Protein AF-A0A5R2NCC1-F1 (afdb_monomer_lite)

Secondary structure (DSSP, 8-state):
-BTTTS-HHHHHHHHHHHHTTSPP----B--TT--S---EEETTEEESS---------SS---------EEEEEEEEEEEEEEGGGTEEEEETTEEHHHHHHHHHT--GGG--HHHHHHS-EEEEETTEEEE--EEEE-TTS-EEESS---TT-EEEEEEE--HHHHHHHHHHHHHHHHT--S-------GGGGT--

Sequence (197 aa):
IDGLSYAEEAVSSAIHWGLDDIPLLGGSAGDDLKFETTRLISNGRVASDSAIIVLVATEIPFHVFKTDNFVPTDEKLVVTASDPDHRIVREFNATNAAEEYAASVGILPQTLTPLSFASHPVVVKVGGEYYCRSIQRMHADGSLSFFCAIDDGVVLSIAQPKDMVESTRAALREVEERLGGIDMILGFDCVLRRLDA

Foldseek 3Di:
DALQVLCVVVVVVVVCVVPPPPDDDDHHFDDLLPSPFGWDDDPNDIDGPDDDDDDDDDPQDDDDDDFDQKDFDPQKWAQADADQVQQKGQDTPNHGQLCSVCVSVVHDSVPDDLLNQLQWWKWFADPNDTDTFGWSDADPSRMTHTSHGDDGGGMITTIGGHPRVVRVVVVVVVRCVVNVHDPDDDDDDDPSVVSND

Radius of gyration: 18.27 Å; chains: 1; bounding box: 43×39×49 Å

Structure (mmCIF, N/CA/C/O backbone):
data_AF-A0A5R2NCC1-F1
#
_entry.id   AF-A0A5R2NCC1-F1
#
loop_
_atom_site.group_PDB
_atom_site.id
_atom_site.type_symbol
_atom_site.label_atom_id
_atom_site.label_alt_id
_atom_site.label_comp_id
_atom_site.label_asym_id
_atom_site.label_entity_id
_atom_site.label_seq_id
_atom_site.pdbx_PDB_ins_code
_atom_site.Cartn_x
_atom_site.Cartn_y
_atom_site.Cartn_z
_atom_site.occupancy
_atom_site.B_iso_or_equiv
_atom_site.auth_seq_id
_atom_site.auth_comp_id
_atom_site.auth_asym_id
_atom_site.auth_atom_id
_atom_site.pdbx_PDB_model_num
ATOM 1 N N . ILE A 1 1 ? -5.194 -14.635 5.925 1.00 73.38 1 ILE A N 1
ATOM 2 C CA . ILE A 1 1 ? -5.066 -13.393 5.139 1.00 73.38 1 ILE A CA 1
ATOM 3 C C . ILE A 1 1 ? -3.768 -12.729 5.504 1.00 73.38 1 ILE A C 1
ATOM 5 O O . ILE A 1 1 ? -3.584 -12.259 6.625 1.00 73.38 1 ILE A O 1
ATOM 9 N N . ASP A 1 2 ? -2.866 -12.775 4.546 1.00 74.25 2 ASP A N 1
ATOM 10 C CA . ASP A 1 2 ? -1.563 -12.146 4.588 1.00 74.25 2 ASP A CA 1
ATOM 11 C C . ASP A 1 2 ? -1.157 -11.704 3.182 1.00 74.25 2 ASP A C 1
ATOM 13 O O . ASP A 1 2 ? -1.810 -12.083 2.203 1.00 74.25 2 ASP A O 1
ATOM 17 N N . GLY A 1 3 ? -0.036 -10.980 3.113 1.00 64.31 3 GLY A N 1
ATOM 18 C CA . GLY A 1 3 ? 0.570 -10.486 1.872 1.00 64.31 3 GLY A CA 1
ATOM 19 C C . GLY A 1 3 ? 0.957 -11.559 0.850 1.00 64.31 3 GLY A C 1
ATOM 20 O O . GLY A 1 3 ? 1.427 -11.202 -0.226 1.00 64.31 3 GLY A O 1
ATOM 21 N N . LEU A 1 4 ? 0.798 -12.848 1.174 1.00 68.19 4 LEU A N 1
ATOM 22 C CA . LEU A 1 4 ? 1.096 -13.992 0.307 1.00 68.19 4 LEU A CA 1
ATOM 23 C C . LEU A 1 4 ? -0.167 -14.634 -0.271 1.00 68.19 4 LEU A C 1
ATOM 25 O O . LEU A 1 4 ? -0.103 -15.310 -1.293 1.00 68.19 4 LEU A O 1
ATOM 29 N N . SER A 1 5 ? -1.308 -14.451 0.393 1.00 73.62 5 SER A N 1
ATOM 30 C CA . SER A 1 5 ? -2.576 -15.075 0.011 1.00 73.62 5 SER A CA 1
ATOM 31 C C . SER A 1 5 ? -3.252 -14.437 -1.203 1.00 73.62 5 SER A C 1
ATOM 33 O O . SER A 1 5 ? -4.154 -15.044 -1.773 1.00 73.62 5 SER A O 1
ATOM 35 N N . TYR A 1 6 ? -2.865 -13.211 -1.566 1.00 78.50 6 TYR A N 1
ATOM 36 C CA . TYR A 1 6 ? -3.524 -12.381 -2.582 1.00 78.50 6 TYR A CA 1
ATOM 37 C C . TYR A 1 6 ? -5.030 -12.128 -2.337 1.00 78.50 6 TYR A C 1
ATOM 39 O O . TYR A 1 6 ? -5.748 -11.654 -3.214 1.00 78.50 6 TYR A O 1
ATOM 47 N N . ALA A 1 7 ? -5.524 -12.448 -1.136 1.00 82.62 7 ALA A N 1
ATOM 48 C CA . ALA A 1 7 ? -6.947 -12.478 -0.812 1.00 82.62 7 ALA A CA 1
ATOM 49 C C . ALA A 1 7 ? -7.432 -11.221 -0.074 1.00 82.62 7 ALA A C 1
ATOM 51 O O . ALA A 1 7 ? -8.618 -11.124 0.248 1.00 82.62 7 ALA A O 1
ATOM 52 N N . GLU A 1 8 ? -6.542 -10.271 0.227 1.00 83.56 8 GLU A N 1
ATOM 53 C CA . GLU A 1 8 ? -6.869 -9.078 1.009 1.00 83.56 8 GLU A CA 1
ATOM 54 C C . GLU A 1 8 ? -8.021 -8.278 0.426 1.00 83.56 8 GLU A C 1
ATOM 56 O O . GLU A 1 8 ? -8.985 -7.990 1.133 1.00 83.56 8 GLU A O 1
ATOM 61 N N . GLU A 1 9 ? -7.933 -7.916 -0.852 1.00 83.88 9 GLU A N 1
ATOM 62 C CA . GLU A 1 9 ? -8.935 -7.082 -1.500 1.00 83.88 9 GLU A CA 1
ATOM 63 C C . GLU A 1 9 ? -10.261 -7.831 -1.616 1.00 83.88 9 GLU A C 1
ATOM 65 O O . GLU A 1 9 ? -11.308 -7.245 -1.348 1.00 83.88 9 GLU A O 1
ATOM 70 N N . ALA A 1 10 ? -10.230 -9.130 -1.932 1.00 85.62 10 ALA A N 1
ATOM 71 C CA . ALA A 1 10 ? -11.434 -9.950 -2.035 1.00 85.62 10 ALA A CA 1
ATOM 72 C C . ALA A 1 10 ? -12.165 -10.055 -0.689 1.00 85.62 10 ALA A C 1
ATOM 74 O O . ALA A 1 10 ? -13.380 -9.857 -0.624 1.00 85.62 10 ALA A O 1
ATOM 75 N N . VAL A 1 11 ? -11.437 -10.316 0.400 1.00 87.50 11 VAL A N 1
ATOM 76 C CA . VAL A 1 11 ? -12.046 -10.437 1.729 1.00 87.50 11 VAL A CA 1
ATOM 77 C C . VAL A 1 11 ? -12.458 -9.080 2.284 1.00 87.50 11 VAL A C 1
ATOM 79 O O . VAL A 1 11 ? -13.568 -8.962 2.792 1.00 87.50 11 VAL A O 1
ATOM 82 N N . SER A 1 12 ? -11.622 -8.048 2.154 1.00 87.44 12 SER A N 1
ATOM 83 C CA . SER A 1 12 ? -11.974 -6.680 2.551 1.00 87.44 12 SER A CA 1
ATOM 84 C C . SER A 1 12 ? -13.235 -6.202 1.827 1.00 87.44 12 SER A C 1
ATOM 86 O O . SER A 1 12 ? -14.161 -5.705 2.466 1.00 87.44 12 SER A O 1
ATOM 88 N N . SER A 1 13 ? -13.337 -6.462 0.518 1.00 86.44 13 SER A N 1
ATOM 89 C CA . SER A 1 13 ? -14.544 -6.167 -0.258 1.00 86.44 13 SER A CA 1
ATOM 90 C C . SER A 1 13 ? -15.742 -6.947 0.267 1.00 86.44 13 SER A C 1
ATOM 92 O O . SER A 1 13 ? -16.771 -6.347 0.551 1.00 86.44 13 SER A O 1
ATOM 94 N N . ALA A 1 14 ? -15.624 -8.266 0.445 1.00 88.75 14 ALA A N 1
ATOM 95 C CA . ALA A 1 14 ? -16.728 -9.088 0.941 1.00 88.75 14 ALA A CA 1
ATOM 96 C C . ALA A 1 14 ? -17.232 -8.628 2.321 1.00 88.75 14 ALA A C 1
ATOM 98 O O . ALA A 1 14 ? -18.438 -8.619 2.563 1.00 88.75 14 ALA A O 1
ATOM 99 N N . ILE A 1 15 ? -16.322 -8.210 3.207 1.00 88.75 15 ILE A N 1
ATOM 100 C CA . ILE A 1 15 ? -16.663 -7.639 4.513 1.00 88.75 15 ILE A CA 1
ATOM 101 C C . ILE A 1 15 ? -17.384 -6.303 4.338 1.00 88.75 15 ILE A C 1
ATOM 103 O O . ILE A 1 15 ? -18.436 -6.113 4.939 1.00 88.75 15 ILE A O 1
ATOM 107 N N . HIS A 1 16 ? -16.856 -5.401 3.509 1.00 86.75 16 HIS A N 1
ATOM 108 C CA . HIS A 1 16 ? -17.472 -4.099 3.260 1.00 86.75 16 HIS A CA 1
ATOM 109 C C . HIS A 1 16 ? -18.892 -4.238 2.694 1.00 86.75 16 HIS A C 1
ATOM 111 O O . HIS A 1 16 ? -19.817 -3.622 3.209 1.00 86.75 16 HIS A O 1
ATOM 117 N N . TRP A 1 17 ? -19.096 -5.137 1.726 1.00 87.12 17 TRP A N 1
ATOM 118 C CA . TRP A 1 17 ? -20.422 -5.469 1.190 1.00 87.12 17 TRP A CA 1
ATOM 119 C C . TRP A 1 17 ? -21.391 -6.026 2.241 1.00 87.12 17 TRP A C 1
ATOM 121 O O . TRP A 1 17 ? -22.599 -5.893 2.083 1.00 87.12 17 TRP A O 1
ATOM 131 N N . GLY A 1 18 ? -20.885 -6.693 3.281 1.00 88.31 18 GLY A N 1
ATOM 132 C CA . GLY A 1 18 ? -21.707 -7.264 4.349 1.00 88.31 18 GLY A CA 1
ATOM 133 C C . GLY A 1 18 ? -21.966 -6.326 5.531 1.00 88.31 18 GLY A C 1
ATOM 134 O O . GLY A 1 18 ? -22.841 -6.626 6.342 1.00 88.31 18 GLY A O 1
ATOM 135 N N . LEU A 1 19 ? -21.195 -5.242 5.663 1.00 87.19 19 LEU A N 1
ATOM 136 C CA . LEU A 1 19 ? -21.226 -4.326 6.811 1.00 87.19 19 LEU A CA 1
ATOM 137 C C . LEU A 1 19 ? -21.629 -2.887 6.445 1.00 87.19 19 LEU A C 1
ATOM 139 O O . LEU A 1 19 ? -21.653 -2.034 7.333 1.00 87.19 19 LEU A O 1
ATOM 143 N N . ASP A 1 20 ? -21.961 -2.626 5.179 1.00 84.88 20 ASP A N 1
ATOM 144 C CA . ASP A 1 20 ? -22.381 -1.322 4.656 1.00 84.88 20 ASP A CA 1
ATOM 145 C C . ASP A 1 20 ? -21.434 -0.183 5.102 1.00 84.88 20 ASP A C 1
ATOM 147 O O . ASP A 1 20 ? -20.230 -0.210 4.831 1.00 84.88 20 ASP A O 1
ATOM 151 N N . ASP A 1 21 ? -21.969 0.816 5.809 1.00 84.25 21 ASP A N 1
ATOM 152 C CA . ASP A 1 21 ? -21.277 2.051 6.190 1.00 84.25 21 ASP A CA 1
ATOM 153 C C . ASP A 1 21 ? -20.371 1.908 7.428 1.00 84.25 21 ASP A C 1
ATOM 155 O O . ASP A 1 21 ? -19.829 2.902 7.921 1.00 84.25 21 ASP A O 1
ATOM 159 N N . ILE A 1 22 ? -20.201 0.700 7.978 1.00 89.88 22 ILE A N 1
ATOM 160 C CA . ILE A 1 22 ? -19.319 0.491 9.134 1.00 89.88 22 ILE A CA 1
ATOM 161 C C . ILE A 1 22 ? -17.857 0.635 8.679 1.00 89.88 22 ILE A C 1
ATOM 163 O O . ILE A 1 22 ? -17.404 -0.139 7.830 1.00 89.88 22 ILE A O 1
ATOM 167 N N . PRO A 1 23 ? -17.078 1.572 9.260 1.00 88.00 23 PRO A N 1
ATOM 168 C CA . PRO A 1 23 ? -15.681 1.750 8.889 1.00 88.00 23 PRO A CA 1
ATOM 169 C C . PRO A 1 23 ? -14.869 0.472 9.113 1.00 88.00 23 PRO A C 1
ATOM 171 O O . PRO A 1 23 ? -14.849 -0.084 10.213 1.00 88.00 23 PRO A O 1
ATOM 174 N N . LEU A 1 24 ? -14.154 0.041 8.075 1.00 89.19 24 LEU A N 1
ATOM 175 C CA . LEU A 1 24 ? -13.237 -1.088 8.140 1.00 89.19 24 LEU A CA 1
ATOM 176 C C . LEU A 1 24 ? -11.808 -0.579 8.337 1.00 89.19 24 LEU A C 1
ATOM 178 O O . LEU A 1 24 ? -11.298 0.201 7.534 1.00 89.19 24 LEU A O 1
ATOM 182 N N . LEU A 1 25 ? -11.150 -1.046 9.395 1.00 89.44 25 LEU A N 1
ATOM 183 C CA . LEU A 1 25 ? -9.751 -0.744 9.676 1.00 89.44 25 LEU A CA 1
ATOM 184 C C . LEU A 1 25 ? -8.999 -2.010 10.094 1.00 89.44 25 LEU A C 1
ATOM 186 O O . LEU A 1 25 ? -9.553 -2.886 10.759 1.00 89.44 25 LEU A O 1
ATOM 190 N N . GLY A 1 26 ? -7.738 -2.118 9.686 1.00 89.44 26 GLY A N 1
ATOM 191 C CA . GLY A 1 26 ? -6.930 -3.299 9.955 1.00 89.44 26 GLY A CA 1
ATOM 192 C C . GLY A 1 26 ? -5.717 -3.407 9.041 1.00 89.44 26 GLY A C 1
ATOM 193 O O . GLY A 1 26 ? -5.284 -2.431 8.430 1.00 89.44 26 GLY A O 1
ATOM 194 N N . GLY A 1 27 ? -5.184 -4.620 8.937 1.00 89.06 27 GLY A N 1
ATOM 195 C CA . GLY A 1 27 ? -4.096 -4.950 8.027 1.00 89.06 27 GLY A CA 1
ATOM 196 C C . GLY A 1 27 ? -3.898 -6.456 7.906 1.00 89.06 27 GLY A C 1
ATOM 197 O O . GLY A 1 27 ? -4.416 -7.234 8.711 1.00 89.06 27 GLY A O 1
ATOM 198 N N . SER A 1 28 ? -3.135 -6.855 6.893 1.00 88.31 28 SER A N 1
ATOM 199 C CA . SER A 1 28 ? -2.656 -8.227 6.743 1.00 88.31 28 SER A CA 1
ATOM 200 C C . SER A 1 28 ? -1.679 -8.599 7.851 1.00 88.31 28 SER A C 1
ATOM 202 O O . SER A 1 28 ? -0.922 -7.758 8.342 1.00 88.31 28 SER A O 1
ATOM 204 N N . ALA A 1 29 ? -1.651 -9.882 8.211 1.00 88.31 29 ALA A N 1
ATOM 205 C CA . ALA A 1 29 ? -0.559 -10.399 9.021 1.00 88.31 29 ALA A CA 1
ATOM 206 C C . ALA A 1 29 ? 0.762 -10.299 8.236 1.00 88.31 29 ALA A C 1
ATOM 208 O O . ALA A 1 29 ? 0.780 -10.454 7.013 1.00 88.31 29 ALA A O 1
ATOM 209 N N . GLY A 1 30 ? 1.860 -10.049 8.945 1.00 84.94 30 GLY A N 1
ATOM 210 C CA . GLY A 1 30 ? 3.210 -10.015 8.387 1.00 84.94 30 GLY A CA 1
ATOM 211 C C . GLY A 1 30 ? 4.169 -10.865 9.215 1.00 84.94 30 GLY A C 1
ATOM 212 O O . GLY A 1 30 ? 3.859 -11.246 10.344 1.00 84.94 30 GLY A O 1
ATOM 213 N N . ASP A 1 31 ? 5.333 -11.160 8.650 1.00 84.19 31 ASP A N 1
ATOM 214 C CA . ASP A 1 31 ? 6.349 -12.047 9.222 1.00 84.19 31 ASP A CA 1
ATOM 215 C C . ASP A 1 31 ? 7.761 -11.448 9.140 1.00 84.19 31 ASP A C 1
ATOM 217 O O . ASP A 1 31 ? 8.739 -12.138 8.856 1.00 84.19 31 ASP A O 1
ATOM 221 N N . ASP A 1 32 ? 7.860 -10.145 9.422 1.00 81.81 32 ASP A N 1
ATOM 222 C CA . ASP A 1 32 ? 9.131 -9.407 9.475 1.00 81.81 32 ASP A CA 1
ATOM 223 C C . ASP A 1 32 ? 9.903 -9.441 8.143 1.00 81.81 32 ASP A C 1
ATOM 225 O O . ASP A 1 32 ? 11.106 -9.686 8.096 1.00 81.81 32 ASP A O 1
ATOM 229 N N . LEU A 1 33 ? 9.175 -9.224 7.039 1.00 77.12 33 LEU A N 1
ATOM 230 C CA . LEU A 1 33 ? 9.695 -9.203 5.663 1.00 77.12 33 LEU A CA 1
ATOM 231 C C . LEU A 1 33 ? 10.287 -10.536 5.174 1.00 77.12 33 LEU A C 1
ATOM 233 O O . LEU A 1 33 ? 10.965 -10.558 4.145 1.00 77.12 33 LEU A O 1
ATOM 237 N N . LYS A 1 34 ? 10.037 -11.647 5.877 1.00 78.50 34 LYS A N 1
ATOM 238 C CA . LYS A 1 34 ? 10.466 -12.979 5.427 1.00 78.50 34 LYS A CA 1
ATOM 239 C C . LYS A 1 34 ? 9.586 -13.510 4.306 1.00 78.50 34 LYS A C 1
ATOM 241 O O . LYS A 1 34 ? 10.099 -14.175 3.413 1.00 78.50 34 LYS A O 1
ATOM 246 N N . PHE A 1 35 ? 8.301 -13.161 4.311 1.00 74.50 35 PHE A N 1
ATOM 247 C CA . PHE A 1 35 ? 7.327 -13.569 3.302 1.00 74.50 35 PHE A CA 1
ATOM 248 C C . PHE A 1 35 ? 7.263 -15.097 3.132 1.00 74.50 35 PHE A C 1
ATOM 250 O O . PHE A 1 35 ? 7.101 -15.616 2.031 1.00 74.50 35 PHE A O 1
ATOM 257 N N . GLU A 1 36 ? 7.379 -15.819 4.242 1.00 81.31 36 GLU A N 1
ATOM 258 C CA . GLU A 1 36 ? 7.329 -17.275 4.326 1.00 81.31 36 GLU A CA 1
ATOM 259 C C . GLU A 1 36 ? 6.031 -17.749 4.974 1.00 81.31 36 GLU A C 1
ATOM 261 O O . GLU A 1 36 ? 5.404 -18.700 4.507 1.00 81.31 36 GLU A O 1
ATOM 266 N N . THR A 1 37 ? 5.653 -17.167 6.114 1.00 82.50 37 THR A N 1
ATOM 267 C CA . THR A 1 37 ? 4.579 -17.705 6.948 1.00 8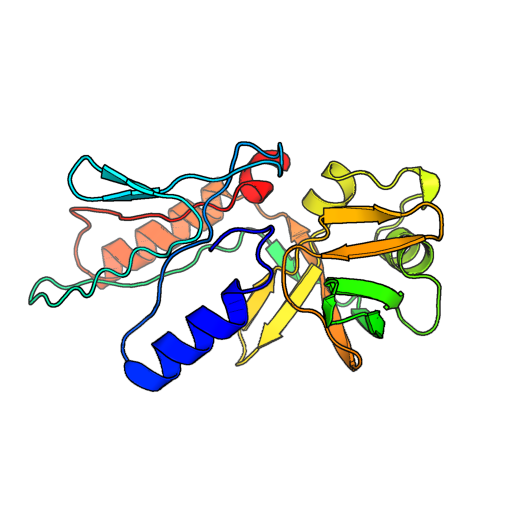2.50 37 THR A CA 1
ATOM 268 C C . THR A 1 37 ? 4.091 -16.699 7.980 1.00 82.50 37 THR A C 1
ATOM 270 O O . THR A 1 37 ? 4.831 -16.300 8.877 1.00 82.50 37 THR A O 1
ATOM 273 N N . THR A 1 38 ? 2.788 -16.425 7.966 1.00 87.38 38 THR A N 1
ATOM 274 C CA . THR A 1 38 ? 2.141 -15.582 8.974 1.00 87.38 38 THR A CA 1
ATOM 275 C C . THR A 1 38 ? 1.306 -16.385 9.976 1.00 87.38 38 THR A C 1
ATOM 277 O O . THR A 1 38 ? 0.947 -17.556 9.765 1.00 87.38 38 THR A O 1
ATOM 280 N N . ARG A 1 39 ? 1.038 -15.771 11.133 1.00 89.50 39 ARG A N 1
ATOM 281 C CA . ARG A 1 39 ? 0.241 -16.347 12.220 1.00 89.50 39 ARG A CA 1
ATOM 282 C C . ARG A 1 39 ? -0.660 -15.283 12.826 1.00 89.50 39 ARG A C 1
ATOM 284 O O . ARG A 1 39 ? -0.250 -14.143 13.016 1.00 89.50 39 ARG A O 1
ATOM 291 N N . LEU A 1 40 ? -1.867 -15.694 13.182 1.00 91.19 40 LEU A N 1
ATOM 292 C CA . LEU A 1 40 ? -2.831 -14.897 13.927 1.00 91.19 40 LEU A CA 1
ATOM 293 C C . LEU A 1 40 ? -3.106 -15.573 15.268 1.00 91.19 40 LEU A C 1
ATOM 295 O O . LEU A 1 40 ? -3.085 -16.801 15.363 1.00 91.19 40 LEU A O 1
ATOM 299 N N . ILE A 1 41 ? -3.366 -14.782 16.307 1.00 93.06 41 ILE A N 1
ATO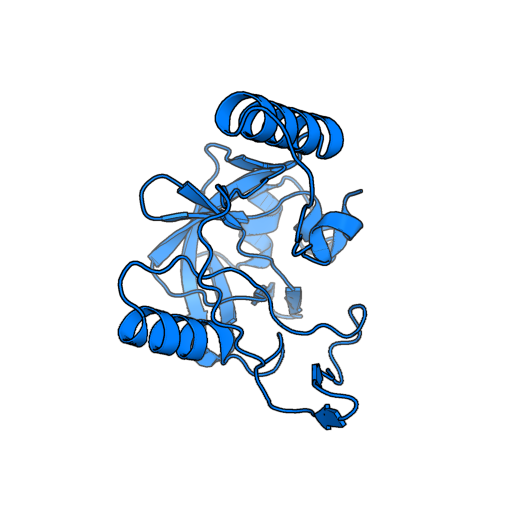M 300 C CA . ILE A 1 41 ? -3.696 -15.297 17.638 1.00 93.06 41 ILE A CA 1
ATOM 301 C C . ILE A 1 41 ? -5.034 -14.716 18.071 1.00 93.06 41 ILE A C 1
ATOM 303 O O . ILE A 1 41 ? -5.211 -13.503 18.098 1.00 93.06 41 ILE A O 1
ATOM 307 N N . SER A 1 42 ? -5.969 -15.587 18.441 1.00 93.81 42 SER A N 1
ATOM 308 C CA . SER A 1 42 ? -7.257 -15.200 19.014 1.00 93.81 42 SER A CA 1
ATOM 309 C C . SER A 1 42 ? -7.607 -16.131 20.165 1.00 93.81 42 SER A C 1
ATOM 311 O O . SER A 1 42 ? -7.520 -17.352 20.027 1.00 93.81 42 SER A O 1
ATOM 313 N N . ASN A 1 43 ? -7.981 -15.568 21.318 1.00 92.38 43 ASN A N 1
ATOM 314 C CA . ASN A 1 43 ? -8.389 -16.323 22.510 1.00 92.38 43 ASN A CA 1
ATOM 315 C C . ASN A 1 43 ? -7.391 -17.432 22.909 1.00 92.38 43 ASN A C 1
ATOM 317 O O . ASN A 1 43 ? -7.775 -18.562 23.210 1.00 92.38 43 ASN A O 1
ATOM 321 N N . GLY A 1 44 ? -6.091 -17.122 22.850 1.00 94.00 44 GLY A N 1
ATOM 322 C CA . GLY A 1 44 ? -5.009 -18.058 23.175 1.00 94.00 44 GLY A CA 1
ATOM 323 C C . GLY A 1 44 ? -4.755 -19.154 22.132 1.00 94.00 44 GLY A C 1
ATOM 324 O O . GLY A 1 44 ? -3.915 -20.020 22.361 1.00 94.00 44 GLY A O 1
ATOM 325 N N . ARG A 1 45 ? -5.449 -19.137 20.987 1.00 94.44 45 ARG A N 1
ATOM 326 C CA . ARG A 1 45 ? -5.240 -20.080 19.882 1.00 94.44 45 ARG A CA 1
ATOM 327 C C . ARG A 1 45 ? -4.475 -19.418 18.752 1.00 94.44 45 ARG A C 1
ATOM 329 O O . ARG A 1 45 ? -4.844 -18.335 18.306 1.00 94.44 45 ARG A O 1
ATOM 336 N N . VAL A 1 46 ? -3.443 -20.107 18.279 1.00 94.50 46 VAL A N 1
ATOM 337 C CA . VAL A 1 46 ? -2.682 -19.723 17.090 1.00 94.50 46 VAL A CA 1
ATOM 338 C C . VAL A 1 46 ? -3.356 -20.334 15.864 1.00 94.50 46 VAL A C 1
ATOM 340 O O . VAL A 1 46 ? -3.654 -21.528 15.855 1.00 94.50 46 VAL A O 1
ATOM 343 N N . ALA A 1 47 ? -3.576 -19.526 14.836 1.00 91.31 47 ALA A N 1
ATOM 344 C CA . ALA A 1 47 ? -4.115 -19.942 13.552 1.00 91.31 47 ALA A CA 1
ATOM 345 C C . ALA A 1 47 ? -3.248 -19.412 12.401 1.00 91.31 47 ALA A C 1
ATOM 347 O O . ALA A 1 47 ? -2.499 -18.443 12.544 1.00 91.31 47 ALA A O 1
ATOM 348 N N . SER A 1 48 ? -3.373 -20.060 11.253 1.00 89.56 48 SER A N 1
ATOM 349 C CA . SER A 1 48 ? -2.839 -19.636 9.959 1.00 89.56 48 SER A CA 1
ATOM 350 C C . SER A 1 48 ? -3.953 -19.724 8.926 1.00 89.56 48 SER A C 1
ATOM 352 O O . SER A 1 48 ? -4.967 -20.364 9.203 1.00 89.56 48 SER A O 1
ATOM 354 N N . ASP A 1 49 ? -3.761 -19.103 7.761 1.00 86.69 49 ASP A N 1
ATOM 355 C CA . ASP A 1 49 ? -4.771 -19.084 6.692 1.00 86.69 49 ASP A CA 1
ATOM 356 C C . ASP A 1 49 ? -6.164 -18.658 7.195 1.00 86.69 49 ASP A C 1
ATOM 358 O O . ASP A 1 49 ? -7.196 -19.281 6.967 1.00 86.69 49 ASP A O 1
ATOM 362 N N . SER A 1 50 ? -6.176 -17.604 8.005 1.00 88.75 50 SER A N 1
ATOM 363 C CA . SER A 1 50 ? -7.385 -17.109 8.651 1.00 88.75 50 SER A CA 1
ATOM 364 C C . SER A 1 50 ? -7.412 -15.588 8.657 1.00 88.75 50 SER A C 1
ATOM 366 O O . SER A 1 50 ? -6.418 -14.927 8.345 1.00 88.75 50 SER A O 1
ATOM 368 N N . ALA A 1 51 ? -8.571 -15.028 8.978 1.00 89.56 51 ALA A N 1
ATOM 369 C CA . ALA A 1 51 ? -8.740 -13.624 9.313 1.00 89.56 51 ALA A CA 1
ATOM 370 C C . ALA A 1 51 ? -9.427 -13.524 10.670 1.00 89.56 51 ALA A C 1
ATOM 372 O O . ALA A 1 51 ? -10.292 -14.335 11.003 1.00 89.56 51 ALA A O 1
ATOM 373 N N . ILE A 1 52 ? -9.033 -12.521 11.450 1.00 91.19 52 ILE A N 1
ATOM 374 C CA . ILE A 1 52 ? -9.729 -12.146 12.676 1.00 91.19 52 ILE A CA 1
ATOM 375 C C . ILE A 1 52 ? -10.530 -10.894 12.355 1.00 91.19 52 ILE A C 1
ATOM 377 O O . ILE A 1 52 ? -9.960 -9.877 11.970 1.00 91.19 52 ILE A O 1
ATOM 381 N N . ILE A 1 53 ? -11.844 -10.981 12.529 1.00 91.06 53 ILE A N 1
ATOM 382 C CA . ILE A 1 53 ? -12.759 -9.852 12.379 1.00 91.06 53 ILE A CA 1
ATOM 383 C C . ILE A 1 53 ? -13.288 -9.517 13.770 1.00 91.06 53 ILE A C 1
ATOM 385 O O . ILE A 1 53 ? -13.779 -10.398 14.479 1.00 91.06 53 ILE A O 1
ATOM 389 N N . VAL A 1 54 ? -13.174 -8.249 14.161 1.00 91.88 54 VAL A N 1
ATOM 390 C CA . VAL A 1 54 ? -13.709 -7.731 15.422 1.00 91.88 54 VAL A CA 1
ATOM 391 C C . VAL A 1 54 ? -14.716 -6.644 15.087 1.00 91.88 54 VAL A C 1
ATOM 393 O O . VAL A 1 54 ? -14.345 -5.599 14.563 1.00 91.88 54 VAL A O 1
ATOM 396 N N . LEU A 1 55 ? -15.988 -6.895 15.392 1.00 92.44 55 LEU A N 1
ATOM 397 C CA . LEU A 1 55 ? -17.033 -5.883 15.294 1.00 92.44 55 LEU A CA 1
ATOM 398 C C . LEU A 1 55 ? -17.136 -5.153 16.634 1.00 92.44 55 LEU A C 1
ATOM 400 O O . LEU A 1 55 ? -17.351 -5.784 17.670 1.00 92.44 55 LEU A O 1
ATOM 404 N N . VAL A 1 56 ? -16.977 -3.832 16.610 1.00 91.44 56 VAL A N 1
ATOM 405 C CA . VAL A 1 56 ? -17.020 -2.987 17.807 1.00 91.44 56 VAL A CA 1
ATOM 406 C C . VAL A 1 56 ? -18.237 -2.076 17.726 1.00 91.44 56 VAL A C 1
ATOM 408 O O . VAL A 1 56 ? -18.388 -1.322 16.770 1.00 91.44 56 VAL A O 1
ATOM 411 N N . ALA A 1 57 ? -19.087 -2.131 18.749 1.00 92.38 57 ALA A N 1
ATOM 412 C CA . ALA A 1 57 ? -20.179 -1.191 18.963 1.00 92.38 57 ALA A CA 1
ATOM 413 C C . ALA A 1 57 ? -19.980 -0.534 20.330 1.00 92.38 57 ALA A C 1
ATOM 415 O O . ALA A 1 57 ? -19.800 -1.227 21.333 1.00 92.38 57 ALA A O 1
ATOM 416 N N . THR A 1 58 ? -19.959 0.794 20.367 1.00 91.94 58 THR A N 1
ATOM 417 C CA . THR A 1 58 ? -19.665 1.560 21.580 1.00 91.94 58 THR A CA 1
ATOM 418 C C . THR A 1 58 ? -20.380 2.907 21.556 1.00 91.94 58 THR A C 1
ATOM 420 O O . THR A 1 58 ? -20.592 3.477 20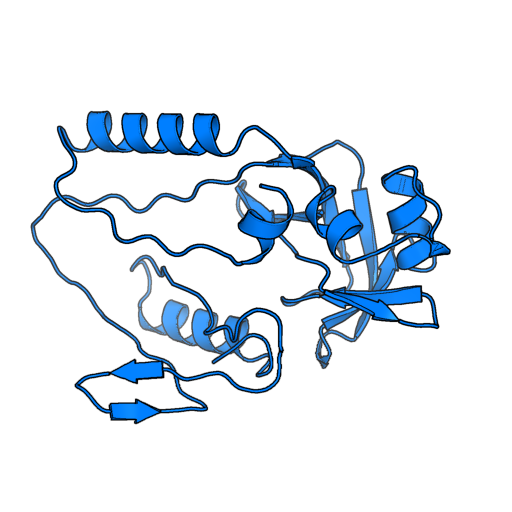.489 1.00 91.94 58 THR A O 1
ATOM 423 N N . GLU A 1 59 ? -20.741 3.411 22.736 1.00 94.25 59 GLU A N 1
ATOM 424 C CA . GLU A 1 59 ? -21.239 4.782 22.932 1.00 94.25 59 GLU A CA 1
ATOM 425 C C . GLU A 1 59 ? -20.094 5.786 23.152 1.00 94.25 59 GLU A C 1
ATOM 427 O O . GLU A 1 59 ? -20.315 6.996 23.152 1.00 94.25 59 GLU A O 1
ATOM 432 N N . ILE A 1 60 ? -18.862 5.294 23.341 1.00 93.06 60 ILE A N 1
ATOM 433 C CA . ILE A 1 60 ? -17.675 6.136 23.503 1.00 93.06 60 ILE A CA 1
ATOM 434 C C . ILE A 1 60 ? -17.377 6.819 22.160 1.00 93.06 60 ILE A C 1
ATOM 436 O O . ILE A 1 60 ? -17.229 6.115 21.155 1.00 93.06 60 ILE A O 1
ATOM 440 N N . PRO A 1 61 ? -17.248 8.159 22.116 1.00 92.81 61 PRO A N 1
ATOM 441 C CA . PRO A 1 61 ? -16.849 8.863 20.906 1.00 92.81 61 PRO A CA 1
ATOM 442 C C . PRO A 1 61 ? -15.501 8.353 20.393 1.00 92.81 61 PRO A C 1
ATOM 444 O O . PRO A 1 61 ? -14.528 8.280 21.139 1.00 92.81 61 PRO A O 1
ATOM 447 N N . PHE A 1 62 ? -15.433 8.023 19.107 1.00 93.25 62 PHE A N 1
ATOM 448 C CA . PHE A 1 62 ? -14.196 7.606 18.459 1.00 93.25 62 PHE A CA 1
ATOM 449 C C . PHE A 1 62 ? -14.061 8.268 17.093 1.00 93.25 62 PHE A C 1
ATOM 451 O O . PHE A 1 62 ? -15.041 8.701 16.482 1.00 93.25 62 PHE A O 1
ATOM 458 N N . HIS A 1 63 ? -12.826 8.346 16.606 1.00 92.75 63 HIS A N 1
ATOM 459 C CA . HIS A 1 63 ? -12.532 8.854 15.278 1.00 92.75 63 HIS A CA 1
ATOM 460 C C . HIS A 1 63 ? -11.522 7.944 14.587 1.00 92.75 63 HIS A C 1
ATOM 462 O O . HIS A 1 63 ? -10.457 7.659 15.132 1.00 92.75 63 HIS A O 1
ATOM 468 N N . VAL A 1 64 ? -11.875 7.482 13.389 1.00 91.81 64 VAL A N 1
ATOM 469 C CA . VAL A 1 64 ? -10.964 6.735 12.522 1.00 91.81 64 VAL A CA 1
ATOM 470 C C . VAL A 1 64 ? -10.208 7.743 11.678 1.00 91.81 64 VAL A C 1
ATOM 472 O O . VAL A 1 64 ? -10.816 8.585 11.023 1.00 91.81 64 VAL A O 1
ATOM 475 N N . PHE A 1 65 ? -8.887 7.643 11.695 1.00 90.56 65 PHE A N 1
ATOM 476 C CA . PHE A 1 65 ? -8.012 8.483 10.898 1.00 90.56 65 PHE A CA 1
ATOM 477 C C . PHE A 1 65 ? -6.879 7.641 10.320 1.00 90.56 65 PHE A C 1
ATOM 479 O O . PHE A 1 65 ? -6.559 6.556 10.811 1.00 90.56 65 PHE A O 1
ATOM 486 N N . LYS A 1 66 ? -6.263 8.168 9.269 1.00 87.94 66 LYS A N 1
ATOM 487 C CA . LYS A 1 66 ? -5.094 7.602 8.607 1.00 87.94 66 LYS A CA 1
ATOM 488 C C . LYS A 1 66 ? -4.019 8.676 8.562 1.00 87.94 66 LYS A C 1
ATOM 490 O O . LYS A 1 66 ? -4.325 9.851 8.380 1.00 87.94 66 LYS A O 1
ATOM 495 N N . THR A 1 67 ? -2.761 8.281 8.712 1.00 86.94 67 THR A N 1
ATOM 496 C CA . THR A 1 67 ? -1.627 9.179 8.487 1.00 86.94 67 THR A CA 1
ATOM 497 C C . THR A 1 67 ? -0.851 8.697 7.279 1.00 86.94 67 THR A C 1
ATOM 499 O O . THR A 1 67 ? -0.370 7.568 7.251 1.00 86.94 67 THR A O 1
ATOM 502 N N . ASP A 1 68 ? -0.702 9.559 6.283 1.00 81.38 68 ASP A N 1
ATOM 503 C CA . ASP A 1 68 ? 0.175 9.326 5.144 1.00 81.38 68 ASP A CA 1
ATOM 504 C C . ASP A 1 68 ? 1.343 10.298 5.230 1.00 81.38 68 ASP A C 1
ATOM 506 O O . ASP A 1 68 ? 1.171 11.514 5.320 1.00 81.38 68 ASP A O 1
ATOM 510 N N . ASN A 1 69 ? 2.552 9.759 5.227 1.00 82.50 69 ASN A N 1
ATOM 511 C CA . ASN A 1 69 ? 3.785 10.529 5.293 1.00 82.50 69 ASN A CA 1
ATOM 512 C C . ASN A 1 69 ? 4.352 10.752 3.891 1.00 82.50 69 ASN A C 1
ATOM 514 O O . ASN A 1 69 ? 5.555 10.641 3.689 1.00 82.50 69 ASN A O 1
ATOM 518 N N . PHE A 1 70 ? 3.494 11.033 2.913 1.00 85.69 70 PHE A N 1
ATOM 519 C CA . PHE A 1 70 ? 3.913 11.248 1.535 1.00 85.69 70 PHE A CA 1
ATOM 520 C C . PHE A 1 70 ? 3.069 12.311 0.838 1.00 85.69 70 PHE A C 1
ATOM 522 O O . PHE A 1 70 ? 1.890 12.500 1.140 1.00 85.69 70 PHE A O 1
ATOM 529 N N . VAL A 1 71 ? 3.692 13.016 -0.102 1.00 88.31 71 VAL A N 1
ATOM 530 C CA . VAL A 1 71 ? 3.047 14.030 -0.937 1.00 88.31 71 VAL A CA 1
ATOM 531 C C . VAL A 1 71 ? 3.190 13.606 -2.398 1.00 88.31 71 VAL A C 1
ATOM 533 O O . VAL A 1 71 ? 4.321 13.452 -2.860 1.00 88.31 71 VAL A O 1
ATOM 536 N N . PRO A 1 72 ? 2.081 13.386 -3.126 1.00 92.44 72 PRO A N 1
ATOM 537 C CA . PRO A 1 72 ? 2.138 13.035 -4.539 1.00 92.44 72 PRO A CA 1
ATOM 538 C C . PRO A 1 72 ? 2.744 14.180 -5.348 1.00 92.44 72 PRO A C 1
ATOM 540 O O . PRO A 1 72 ? 2.441 15.351 -5.113 1.00 92.44 72 PRO A O 1
ATOM 543 N N . THR A 1 73 ? 3.566 13.827 -6.323 1.00 93.81 73 THR A N 1
ATOM 544 C CA . THR A 1 73 ? 4.108 14.733 -7.328 1.00 93.81 73 THR A CA 1
ATOM 545 C C . THR A 1 73 ? 3.229 14.717 -8.584 1.00 93.81 73 THR A C 1
ATOM 547 O O . THR A 1 73 ? 2.268 13.941 -8.721 1.00 93.81 73 THR A O 1
ATOM 550 N N . ASP A 1 74 ? 3.560 15.592 -9.529 1.00 93.94 74 ASP A N 1
ATOM 551 C CA . ASP A 1 74 ? 2.912 15.625 -10.840 1.00 93.94 74 ASP A CA 1
ATOM 552 C C . ASP A 1 74 ? 3.382 14.492 -11.766 1.00 93.94 74 ASP A C 1
ATOM 554 O O . ASP A 1 74 ? 2.734 14.240 -12.778 1.00 93.94 74 ASP A O 1
ATOM 558 N N . GLU A 1 75 ? 4.437 13.764 -11.388 1.00 96.00 75 GLU A N 1
ATOM 559 C CA . GLU A 1 75 ? 4.985 12.641 -12.149 1.00 96.00 75 GLU A CA 1
ATOM 560 C C . GLU A 1 75 ? 4.033 11.441 -12.101 1.00 96.00 75 GLU A C 1
ATOM 562 O O . GLU A 1 75 ? 3.638 10.989 -11.016 1.00 96.00 75 GLU A O 1
ATOM 567 N N . LYS A 1 76 ? 3.641 10.933 -13.276 1.00 97.00 76 LYS A N 1
ATOM 568 C CA . LYS A 1 76 ? 2.640 9.867 -13.415 1.00 97.00 76 LYS A CA 1
ATOM 569 C C . LYS A 1 76 ? 3.216 8.617 -14.062 1.00 97.00 76 LYS A C 1
ATOM 571 O O . LYS A 1 76 ? 3.893 8.682 -15.081 1.00 97.00 76 LYS A O 1
ATOM 576 N N . LEU A 1 77 ? 2.817 7.475 -13.515 1.00 97.94 77 LEU A N 1
ATOM 577 C CA . LEU A 1 77 ? 3.049 6.155 -14.084 1.00 97.94 77 LEU A CA 1
ATOM 578 C C . LEU A 1 77 ? 1.697 5.521 -14.399 1.00 97.94 77 LEU A C 1
ATOM 580 O O . LEU A 1 77 ? 0.917 5.223 -13.493 1.00 97.94 77 LEU A O 1
ATOM 584 N N . VAL A 1 78 ? 1.395 5.338 -15.679 1.00 98.19 78 VAL A N 1
ATOM 585 C CA . VAL A 1 78 ? 0.196 4.629 -16.133 1.00 98.19 78 VAL A CA 1
ATOM 586 C C . VAL A 1 78 ? 0.552 3.166 -16.322 1.00 98.19 78 VAL A C 1
ATOM 588 O O . VAL A 1 78 ? 1.443 2.859 -17.108 1.00 98.19 78 VAL A O 1
ATOM 591 N N . VAL A 1 79 ? -0.137 2.259 -15.632 1.00 98.31 79 VAL A N 1
ATOM 592 C CA . VAL A 1 79 ? 0.012 0.814 -15.856 1.00 98.31 79 VAL A CA 1
ATOM 593 C C . VAL A 1 79 ? -0.532 0.495 -17.246 1.00 98.31 79 VAL A C 1
ATOM 595 O O . VAL A 1 79 ? -1.736 0.609 -17.474 1.00 98.31 79 VAL A O 1
ATOM 598 N N . THR A 1 80 ? 0.340 0.139 -18.188 1.00 98.31 80 THR A N 1
ATOM 599 C CA . THR A 1 80 ? -0.072 -0.190 -19.566 1.00 98.31 80 THR A CA 1
ATOM 600 C C . THR A 1 80 ? -0.118 -1.685 -19.838 1.00 98.31 80 THR A C 1
ATOM 602 O O . THR A 1 80 ? -0.834 -2.094 -20.748 1.00 98.31 80 THR A O 1
ATOM 605 N N . ALA A 1 81 ? 0.611 -2.481 -19.052 1.00 98.19 81 ALA A N 1
ATOM 606 C CA . ALA A 1 81 ? 0.520 -3.933 -19.066 1.00 98.19 81 ALA A CA 1
ATOM 607 C C . ALA A 1 81 ? 0.844 -4.515 -17.684 1.00 98.19 81 ALA A C 1
ATOM 609 O O . ALA A 1 81 ? 1.914 -4.252 -17.115 1.00 98.19 81 ALA A O 1
ATOM 610 N N . SER A 1 82 ? -0.033 -5.372 -17.172 1.00 97.75 82 SER A N 1
ATOM 611 C CA . SER A 1 82 ? 0.148 -6.089 -15.915 1.00 97.75 82 SER A CA 1
ATOM 612 C C . SER A 1 82 ? -0.250 -7.569 -16.003 1.00 97.75 82 SER A C 1
ATOM 614 O O . SER A 1 82 ? -0.705 -8.094 -17.021 1.00 97.75 82 SER A O 1
ATOM 616 N N . ASP A 1 83 ? 0.027 -8.276 -14.918 1.00 96.88 83 ASP A N 1
ATOM 617 C CA . ASP A 1 83 ? -0.498 -9.582 -14.561 1.00 96.88 83 ASP A CA 1
ATOM 618 C C . ASP A 1 83 ? -1.215 -9.406 -13.212 1.00 96.88 83 ASP A C 1
ATOM 620 O O . ASP A 1 83 ? -0.564 -9.478 -12.158 1.00 96.88 83 ASP A O 1
ATOM 624 N N . PRO A 1 84 ? -2.518 -9.068 -13.229 1.00 91.62 84 PRO A N 1
ATOM 625 C CA . PRO A 1 84 ? -3.262 -8.748 -12.013 1.00 91.62 84 PRO A CA 1
ATOM 626 C C . PRO A 1 84 ? -3.298 -9.897 -11.008 1.00 91.62 84 PRO A C 1
ATOM 628 O O . PRO A 1 84 ? -3.130 -9.669 -9.809 1.00 91.62 84 PRO A O 1
ATOM 631 N N . ASP A 1 85 ? -3.425 -11.132 -11.503 1.00 89.62 85 ASP A N 1
ATOM 632 C CA . ASP A 1 85 ? -3.513 -12.346 -10.685 1.00 89.62 85 ASP A CA 1
ATOM 633 C C . ASP A 1 85 ? -2.257 -12.551 -9.826 1.00 89.62 85 ASP A C 1
ATOM 635 O O . ASP A 1 85 ? -2.333 -13.059 -8.708 1.00 89.62 85 ASP A O 1
ATOM 639 N N . HIS A 1 86 ? -1.098 -12.111 -10.323 1.00 90.94 86 HIS A N 1
ATOM 640 C CA . HIS A 1 86 ? 0.181 -12.199 -9.616 1.00 90.94 86 HIS A CA 1
ATOM 641 C C . HIS A 1 86 ? 0.660 -10.850 -9.054 1.00 90.94 86 HIS A C 1
ATOM 643 O O . HIS A 1 86 ? 1.759 -10.775 -8.493 1.00 90.94 86 HIS A O 1
ATOM 649 N N . ARG A 1 87 ? -0.142 -9.782 -9.198 1.00 94.31 87 ARG A N 1
ATOM 650 C CA . ARG A 1 87 ? 0.198 -8.393 -8.839 1.00 94.31 87 ARG A CA 1
ATOM 651 C C . ARG A 1 87 ? 1.522 -7.929 -9.466 1.00 94.31 87 ARG A C 1
ATOM 653 O O . ARG A 1 87 ? 2.349 -7.309 -8.793 1.00 94.31 87 ARG A O 1
ATOM 660 N N . ILE A 1 88 ? 1.768 -8.262 -10.735 1.00 97.00 88 ILE A N 1
ATOM 661 C CA . ILE A 1 88 ? 3.000 -7.881 -11.449 1.00 97.00 88 ILE A CA 1
ATOM 662 C C . ILE A 1 88 ? 2.683 -6.798 -12.472 1.00 97.00 88 ILE A C 1
ATOM 664 O O . ILE A 1 88 ? 1.853 -7.000 -13.346 1.00 97.00 88 ILE A O 1
ATOM 668 N N . VAL A 1 89 ? 3.391 -5.676 -12.431 1.00 98.38 89 VAL A N 1
ATOM 669 C CA . VAL A 1 89 ? 3.380 -4.685 -13.512 1.00 98.38 89 VAL A CA 1
ATOM 670 C C . VAL A 1 89 ? 4.544 -4.969 -14.452 1.00 98.38 89 VAL A C 1
ATOM 672 O O . VAL A 1 89 ? 5.697 -5.032 -14.022 1.00 98.38 89 VAL A O 1
ATOM 675 N N . ARG A 1 90 ? 4.244 -5.153 -15.738 1.00 98.44 90 ARG A N 1
ATOM 676 C CA . ARG A 1 90 ? 5.243 -5.365 -16.795 1.00 98.44 90 ARG A CA 1
ATOM 677 C C . ARG A 1 90 ? 5.640 -4.049 -17.446 1.00 98.44 90 ARG A C 1
ATOM 679 O O . ARG A 1 90 ? 6.815 -3.859 -17.755 1.00 98.44 90 ARG A O 1
ATOM 686 N N . GLU A 1 91 ? 4.679 -3.141 -17.598 1.00 98.56 91 GLU A N 1
ATOM 687 C CA . GLU A 1 91 ? 4.898 -1.863 -18.261 1.00 98.56 91 GLU A CA 1
ATOM 688 C C . GLU A 1 91 ? 4.261 -0.685 -17.528 1.00 98.56 91 GLU A C 1
ATOM 690 O O . GLU A 1 91 ? 3.108 -0.741 -17.084 1.00 98.56 91 GLU A O 1
ATOM 695 N N . PHE A 1 92 ? 5.012 0.413 -17.502 1.00 98.56 92 PHE A N 1
ATOM 696 C CA . PHE A 1 92 ? 4.497 1.743 -17.226 1.00 98.56 92 PHE A CA 1
ATOM 697 C C . PHE A 1 92 ? 4.679 2.617 -18.460 1.00 98.56 92 PHE A C 1
ATOM 699 O O . PHE A 1 92 ? 5.734 2.585 -19.084 1.00 98.56 92 PHE A O 1
ATOM 706 N N . ASN A 1 93 ? 3.666 3.411 -18.805 1.00 98.06 93 ASN A N 1
ATOM 707 C CA . ASN A 1 93 ? 3.722 4.366 -19.916 1.00 98.06 93 ASN A CA 1
ATOM 708 C C . ASN A 1 93 ? 4.176 3.733 -21.256 1.00 98.06 93 ASN A C 1
ATOM 710 O O . ASN A 1 93 ? 4.828 4.392 -22.061 1.00 98.06 93 ASN A O 1
ATOM 714 N N . ALA A 1 94 ? 3.811 2.467 -21.510 1.00 97.88 94 ALA A N 1
ATOM 715 C CA . ALA A 1 94 ? 4.232 1.655 -22.664 1.00 97.88 94 ALA A CA 1
ATOM 716 C C . ALA A 1 94 ? 5.751 1.384 -22.755 1.00 97.88 94 ALA A C 1
ATOM 718 O O . ALA A 1 94 ? 6.274 1.080 -23.829 1.00 97.88 94 ALA A O 1
ATOM 719 N N . THR A 1 95 ? 6.444 1.463 -21.619 1.00 98.12 95 THR A N 1
ATOM 720 C CA . THR A 1 95 ? 7.867 1.160 -21.433 1.00 98.12 95 THR A CA 1
ATOM 721 C C . THR A 1 95 ? 8.021 0.102 -20.337 1.00 98.12 95 THR A C 1
ATOM 723 O O . THR A 1 95 ? 7.132 -0.075 -19.503 1.00 98.12 95 THR A O 1
ATOM 726 N N . ASN A 1 96 ? 9.151 -0.615 -20.309 1.00 98.38 96 ASN A N 1
ATOM 727 C CA . ASN A 1 96 ? 9.470 -1.556 -19.233 1.00 98.38 96 ASN A CA 1
ATOM 728 C C . ASN A 1 96 ? 9.296 -0.902 -17.847 1.00 98.38 96 ASN A C 1
ATOM 730 O O . ASN A 1 96 ? 9.791 0.202 -17.611 1.00 98.38 96 ASN A O 1
ATOM 734 N N . ALA A 1 97 ? 8.602 -1.587 -16.932 1.00 98.00 97 ALA A N 1
ATOM 735 C CA . ALA A 1 97 ? 8.194 -1.011 -15.651 1.00 98.00 97 ALA A CA 1
ATOM 736 C C . ALA A 1 97 ? 9.371 -0.498 -14.805 1.00 98.00 97 ALA A C 1
ATOM 738 O O . ALA A 1 97 ? 9.299 0.606 -14.267 1.00 98.00 97 ALA A O 1
ATOM 739 N N . ALA A 1 98 ? 10.457 -1.266 -14.691 1.00 97.69 98 ALA A N 1
ATOM 740 C CA . ALA A 1 98 ? 11.635 -0.848 -13.936 1.00 97.69 98 ALA A CA 1
ATOM 741 C C . ALA A 1 98 ? 12.346 0.346 -14.580 1.00 97.69 98 ALA A C 1
ATOM 743 O O . ALA A 1 98 ? 12.813 1.228 -13.862 1.00 97.69 98 ALA A O 1
ATOM 744 N N . GLU A 1 99 ? 12.432 0.386 -15.911 1.00 97.69 99 GLU A N 1
ATOM 745 C CA . GLU A 1 99 ? 13.091 1.478 -16.634 1.00 97.69 99 GLU A CA 1
ATOM 746 C C . GLU A 1 99 ? 12.337 2.796 -16.477 1.00 97.69 99 GLU A C 1
ATOM 748 O O . GLU A 1 99 ? 12.937 3.800 -16.094 1.00 97.69 99 GLU A O 1
ATOM 753 N N . GLU A 1 100 ? 11.024 2.773 -16.703 1.00 98.06 100 GLU A N 1
ATOM 754 C CA . GLU A 1 100 ? 10.170 3.951 -16.577 1.00 98.06 100 GLU A CA 1
ATOM 755 C C . GLU A 1 100 ? 10.127 4.449 -15.130 1.00 98.06 100 GLU A C 1
ATOM 757 O O . GLU A 1 100 ? 10.353 5.628 -14.869 1.00 98.06 100 GLU A O 1
ATOM 762 N N . TYR A 1 101 ? 9.929 3.542 -14.164 1.00 97.69 101 TYR A N 1
ATOM 763 C CA . TYR A 1 101 ? 9.948 3.904 -12.749 1.00 97.69 101 TYR A CA 1
ATOM 764 C C . TYR A 1 101 ? 11.277 4.560 -12.360 1.00 97.69 101 TYR A C 1
ATOM 766 O O . TYR A 1 101 ? 11.286 5.618 -11.732 1.00 97.69 101 TYR A O 1
ATOM 774 N N . ALA A 1 102 ? 12.403 3.949 -12.743 1.00 96.56 102 ALA A N 1
ATOM 775 C CA . ALA A 1 102 ? 13.731 4.461 -12.429 1.00 96.56 102 ALA A CA 1
ATOM 776 C C . ALA A 1 102 ? 13.976 5.838 -13.061 1.00 96.56 102 ALA A C 1
ATOM 778 O O . ALA A 1 102 ? 14.513 6.723 -12.394 1.00 96.56 102 ALA A O 1
ATOM 779 N N . ALA A 1 103 ? 13.534 6.044 -14.306 1.00 96.44 103 ALA A N 1
ATOM 780 C CA . ALA A 1 103 ? 13.606 7.333 -14.982 1.00 96.44 103 ALA A CA 1
ATOM 781 C C . ALA A 1 103 ? 12.793 8.410 -14.245 1.00 96.44 103 ALA A C 1
ATOM 783 O O . ALA A 1 103 ? 13.337 9.479 -13.961 1.00 96.44 103 ALA A O 1
ATOM 784 N N . SER A 1 104 ? 11.551 8.108 -13.851 1.00 95.25 104 SER A N 1
ATOM 785 C CA . SER A 1 104 ? 10.669 9.024 -13.111 1.00 95.25 104 SER A CA 1
ATOM 786 C C . SER A 1 104 ? 11.217 9.435 -11.741 1.00 95.25 104 SER A C 1
ATOM 788 O O . SER A 1 104 ? 10.936 10.538 -11.271 1.00 95.25 104 SER A O 1
ATOM 790 N N . VAL A 1 105 ? 12.018 8.582 -11.090 1.00 93.69 105 VAL A N 1
ATOM 791 C CA . VAL A 1 105 ? 12.661 8.897 -9.797 1.00 93.69 105 VAL A CA 1
ATOM 792 C C . VAL A 1 105 ? 14.125 9.338 -9.929 1.00 93.69 105 VAL A C 1
ATOM 794 O O . VAL A 1 105 ? 14.764 9.649 -8.927 1.00 93.69 105 VAL A O 1
ATOM 797 N N . GLY A 1 106 ? 14.675 9.383 -11.146 1.00 93.62 106 GLY A N 1
ATOM 798 C CA . GLY A 1 106 ? 16.053 9.809 -11.410 1.00 93.62 106 GLY A CA 1
ATOM 799 C C . GLY A 1 106 ? 17.134 8.831 -10.927 1.00 93.62 106 GLY A C 1
ATOM 800 O O . GLY A 1 106 ? 18.231 9.258 -10.564 1.00 93.62 106 GLY A O 1
ATOM 801 N N . ILE A 1 107 ? 16.843 7.529 -10.905 1.00 93.50 107 ILE A N 1
ATOM 802 C CA . ILE A 1 107 ? 17.746 6.459 -10.450 1.00 93.50 107 ILE A CA 1
ATOM 803 C C . ILE A 1 107 ? 18.087 5.532 -11.629 1.00 93.50 107 ILE A C 1
ATOM 805 O O . ILE A 1 107 ? 17.378 5.476 -12.628 1.00 93.50 107 ILE A O 1
ATOM 809 N N . LEU A 1 108 ? 19.199 4.794 -11.547 1.00 91.88 108 LEU A N 1
ATOM 810 C CA . LEU A 1 108 ? 19.516 3.761 -12.536 1.00 91.88 108 LEU A CA 1
ATOM 811 C C . LEU A 1 108 ? 18.668 2.499 -12.285 1.00 91.88 108 LEU A C 1
ATOM 813 O O . LEU A 1 108 ? 18.670 2.011 -11.150 1.00 91.88 108 LEU A O 1
ATOM 817 N N . PRO A 1 109 ? 18.045 1.886 -13.313 1.00 90.19 109 PRO A N 1
ATOM 818 C CA . PRO A 1 109 ? 17.196 0.700 -13.137 1.00 90.19 109 PRO A CA 1
ATOM 819 C C . PRO A 1 109 ? 17.888 -0.443 -12.382 1.00 90.19 109 PRO A C 1
ATOM 821 O O . PRO A 1 109 ? 17.309 -1.076 -11.507 1.00 90.19 109 PRO A O 1
ATOM 824 N N . GLN A 1 110 ? 19.181 -0.655 -12.639 1.00 88.25 110 GLN A N 1
ATOM 825 C CA . GLN A 1 110 ? 19.961 -1.723 -11.998 1.00 88.25 110 GLN A CA 1
ATOM 826 C C . GLN A 1 110 ? 20.253 -1.490 -10.509 1.00 88.25 110 GLN A C 1
ATOM 828 O O . GLN A 1 110 ? 20.714 -2.396 -9.822 1.00 88.25 110 GLN A O 1
ATOM 833 N N . THR A 1 111 ? 20.012 -0.279 -10.011 1.00 88.69 111 THR A N 1
ATOM 834 C CA . THR A 1 111 ? 20.194 0.080 -8.597 1.00 88.69 111 THR A CA 1
ATOM 835 C C . THR A 1 111 ? 18.885 0.089 -7.815 1.00 88.69 111 THR A C 1
ATOM 837 O O . THR A 1 111 ? 18.888 0.437 -6.636 1.00 88.69 111 THR A O 1
ATOM 840 N N . LEU A 1 112 ? 17.770 -0.294 -8.447 1.00 92.69 112 LEU A N 1
ATOM 841 C CA . LEU A 1 112 ? 16.490 -0.410 -7.766 1.00 92.69 112 LEU A CA 1
ATOM 842 C C . LEU A 1 112 ? 16.551 -1.502 -6.698 1.00 92.69 112 LEU A C 1
ATOM 844 O O . LEU A 1 112 ? 16.861 -2.664 -6.959 1.00 92.69 112 LEU A O 1
ATOM 848 N N . THR A 1 113 ? 16.225 -1.106 -5.476 1.00 89.56 113 THR A N 1
ATOM 849 C CA . THR A 1 113 ? 16.152 -1.977 -4.304 1.00 89.56 113 THR A CA 1
ATOM 850 C C . THR A 1 113 ? 14.832 -1.741 -3.573 1.00 89.56 113 THR A C 1
ATOM 852 O O . THR A 1 113 ? 14.191 -0.711 -3.795 1.00 89.56 113 THR A O 1
ATOM 855 N N . PRO A 1 114 ? 14.433 -2.630 -2.645 1.00 86.25 114 PRO A N 1
ATOM 856 C CA . PRO A 1 114 ? 13.304 -2.367 -1.754 1.00 86.25 114 PRO A CA 1
ATOM 857 C C . PRO A 1 114 ? 13.374 -1.005 -1.051 1.00 86.25 114 PRO A C 1
ATOM 859 O O . PRO A 1 114 ? 12.351 -0.347 -0.898 1.00 86.25 114 PRO A O 1
ATOM 862 N N . LEU A 1 115 ? 14.579 -0.540 -0.697 1.00 86.56 115 LEU A N 1
ATOM 863 C CA . LEU A 1 115 ? 14.773 0.787 -0.112 1.00 86.56 115 LEU A CA 1
ATOM 864 C C . LEU A 1 115 ? 14.476 1.909 -1.120 1.00 86.56 115 LEU A C 1
ATOM 866 O O . LEU A 1 115 ? 13.824 2.885 -0.777 1.00 86.56 115 LEU A O 1
ATOM 870 N N . SER A 1 116 ? 14.880 1.752 -2.384 1.00 90.00 116 SER A N 1
ATOM 871 C CA . SER A 1 116 ? 14.554 2.712 -3.450 1.00 90.00 116 SER A CA 1
ATOM 872 C C . SER A 1 116 ? 13.042 2.877 -3.642 1.00 90.00 116 SER A C 1
ATOM 874 O O . SER A 1 116 ? 12.588 3.984 -3.932 1.00 90.00 116 SER A O 1
ATOM 876 N N . PHE A 1 117 ? 12.281 1.785 -3.495 1.00 90.12 117 PHE A N 1
ATOM 877 C CA . PHE A 1 117 ? 10.816 1.776 -3.585 1.00 90.12 117 PHE A CA 1
ATOM 878 C C . PHE A 1 117 ? 10.140 2.387 -2.365 1.00 90.12 117 PHE A C 1
ATOM 880 O O . PHE A 1 117 ? 9.126 3.065 -2.510 1.00 90.12 117 PHE A O 1
ATOM 887 N N . ALA A 1 118 ? 10.699 2.151 -1.178 1.00 86.00 118 ALA A N 1
ATOM 888 C CA . ALA A 1 118 ? 10.240 2.786 0.045 1.00 86.00 118 ALA A CA 1
ATOM 889 C C . ALA A 1 118 ? 10.395 4.313 -0.086 1.00 86.00 118 ALA A C 1
ATOM 891 O O . ALA A 1 118 ? 9.407 5.038 -0.011 1.00 86.00 118 ALA A O 1
ATOM 892 N N . SER A 1 119 ? 11.582 4.788 -0.477 1.00 88.19 119 SER A N 1
ATOM 893 C CA . SER A 1 119 ? 11.887 6.223 -0.518 1.00 88.19 119 SER A CA 1
ATOM 894 C C . SER A 1 119 ? 11.192 7.006 -1.641 1.00 88.19 119 SER A C 1
ATOM 896 O O . SER A 1 119 ? 11.180 8.235 -1.602 1.00 88.19 119 SER A O 1
ATOM 898 N N . HIS A 1 120 ? 10.611 6.324 -2.633 1.00 90.69 120 HIS A N 1
ATOM 899 C CA . HIS A 1 120 ? 9.837 6.937 -3.721 1.00 90.69 120 HIS A CA 1
ATOM 900 C C . HIS A 1 120 ? 8.508 6.190 -3.910 1.00 90.69 120 HIS A C 1
ATOM 902 O O . HIS A 1 120 ? 8.292 5.534 -4.933 1.00 90.69 120 HIS A O 1
ATOM 908 N N . PRO A 1 121 ? 7.606 6.243 -2.917 1.00 91.62 121 PRO A N 1
ATOM 909 C CA . PRO A 1 121 ? 6.389 5.454 -2.960 1.00 91.62 121 PRO A CA 1
ATOM 910 C C . PRO A 1 121 ? 5.502 5.902 -4.123 1.00 91.62 121 PRO A C 1
ATOM 912 O O . PRO A 1 121 ? 5.409 7.087 -4.436 1.00 91.62 121 PRO A O 1
ATOM 915 N N . VAL A 1 122 ? 4.790 4.959 -4.734 1.00 94.75 122 VAL A N 1
ATOM 916 C CA . VAL A 1 122 ? 3.744 5.268 -5.714 1.00 94.75 122 VAL A CA 1
ATOM 917 C C . VAL A 1 122 ? 2.375 5.220 -5.054 1.00 94.75 122 VAL A C 1
ATOM 919 O O . VAL A 1 122 ? 2.097 4.371 -4.204 1.00 94.75 122 VAL A O 1
ATOM 922 N N . VAL A 1 123 ? 1.505 6.149 -5.435 1.00 94.31 123 VAL A N 1
ATOM 923 C CA . VAL A 1 123 ? 0.169 6.299 -4.855 1.00 94.31 123 VAL A CA 1
ATOM 924 C C . VAL A 1 123 ? -0.895 6.365 -5.939 1.00 94.31 123 VAL A C 1
ATOM 926 O O . VAL A 1 123 ? -0.695 6.965 -6.992 1.00 94.31 123 VAL A O 1
ATOM 929 N N . VAL A 1 124 ? -2.058 5.787 -5.663 1.00 94.31 124 VAL A N 1
ATOM 930 C CA . VAL A 1 124 ? -3.258 5.905 -6.496 1.00 94.31 124 VAL A CA 1
ATOM 931 C C . VAL A 1 124 ? -4.257 6.842 -5.827 1.00 94.31 124 VAL A C 1
ATOM 933 O O . VAL A 1 124 ? -4.363 6.858 -4.600 1.00 94.31 124 VAL A O 1
ATOM 936 N N . LYS A 1 125 ? -4.996 7.621 -6.621 1.00 91.44 125 LYS A N 1
ATOM 937 C CA . LYS A 1 125 ? -6.067 8.486 -6.117 1.00 91.44 125 LYS A CA 1
ATOM 938 C C . LYS A 1 125 ? -7.424 7.800 -6.263 1.00 91.44 125 LYS A C 1
ATOM 940 O O . LYS A 1 125 ? -7.844 7.516 -7.381 1.00 91.44 125 LYS A O 1
ATOM 945 N N . VAL A 1 126 ? -8.130 7.586 -5.157 1.00 86.69 126 VAL A N 1
ATOM 946 C CA . VAL A 1 126 ? -9.469 6.976 -5.117 1.00 86.69 126 VAL A CA 1
ATOM 947 C C . VAL A 1 126 ? -10.368 7.837 -4.238 1.00 86.69 126 VAL A C 1
ATOM 949 O O . VAL A 1 126 ? -9.994 8.183 -3.124 1.00 86.69 126 VAL A O 1
ATOM 952 N N . GLY A 1 127 ? -11.533 8.248 -4.748 1.00 84.56 127 GLY A N 1
ATOM 953 C CA . GLY A 1 127 ? -12.495 9.031 -3.958 1.00 84.56 127 GLY A CA 1
ATOM 954 C C . GLY A 1 127 ? -11.979 10.391 -3.459 1.00 84.56 127 GLY A C 1
ATOM 955 O O . GLY A 1 127 ? -12.525 10.938 -2.513 1.00 84.56 127 GLY A O 1
ATOM 956 N N . GLY A 1 128 ? -10.928 10.943 -4.076 1.00 84.81 128 GLY A N 1
ATOM 957 C CA . GLY A 1 128 ? -10.290 12.189 -3.631 1.00 84.81 128 GLY A CA 1
ATOM 958 C C . GLY A 1 128 ? -9.069 11.989 -2.730 1.00 84.81 128 GLY A C 1
ATOM 959 O O . GLY A 1 128 ? -8.263 12.912 -2.620 1.00 84.81 128 GLY A O 1
ATOM 960 N N . GLU A 1 129 ? -8.878 10.789 -2.187 1.00 86.19 129 GLU A N 1
ATOM 961 C CA . GLU A 1 129 ? -7.787 10.439 -1.279 1.00 86.19 129 GLU A CA 1
ATOM 962 C C . GLU A 1 129 ? -6.689 9.631 -1.972 1.00 86.19 129 GLU A C 1
ATOM 964 O O . GLU A 1 129 ? -6.916 9.009 -3.011 1.00 86.19 129 GLU A O 1
ATOM 969 N N . TYR A 1 130 ? -5.489 9.634 -1.390 1.00 89.50 130 TYR A N 1
ATOM 970 C CA . TYR A 1 130 ? -4.343 8.891 -1.908 1.00 89.50 130 TYR A CA 1
ATOM 971 C C . TYR A 1 130 ? -4.081 7.617 -1.105 1.00 89.50 130 TYR A C 1
ATOM 973 O O . TYR A 1 130 ? -4.090 7.604 0.127 1.00 89.50 130 TYR A O 1
ATOM 981 N N . TYR A 1 131 ? -3.788 6.537 -1.821 1.00 89.00 131 TYR A N 1
ATOM 982 C CA . TYR A 1 131 ? -3.494 5.226 -1.259 1.00 89.00 131 TYR A CA 1
ATOM 983 C C . TYR A 1 131 ? -2.172 4.719 -1.818 1.00 89.00 131 TYR A C 1
ATOM 985 O O . TYR A 1 131 ? -1.986 4.679 -3.032 1.00 89.00 131 TYR A O 1
ATOM 993 N N . CYS A 1 132 ? -1.259 4.319 -0.935 1.00 90.06 132 CYS A N 1
ATOM 994 C CA . CYS A 1 132 ? 0.017 3.748 -1.347 1.00 90.06 132 CYS A CA 1
ATOM 995 C C . CYS A 1 132 ? -0.196 2.429 -2.109 1.00 90.06 132 CYS A C 1
ATOM 997 O O . CYS A 1 132 ? -1.087 1.633 -1.786 1.00 90.06 132 CYS A O 1
ATOM 999 N N . ARG A 1 133 ? 0.620 2.219 -3.140 1.00 92.19 133 ARG A N 1
ATOM 1000 C CA . ARG A 1 133 ? 0.736 0.981 -3.908 1.00 92.19 133 ARG A CA 1
ATOM 1001 C C . ARG A 1 133 ? 2.182 0.523 -3.844 1.00 92.19 133 ARG A C 1
ATOM 1003 O O . ARG A 1 133 ? 3.011 0.880 -4.664 1.00 92.19 133 ARG A O 1
ATOM 1010 N N . SER A 1 134 ? 2.512 -0.224 -2.804 1.00 89.88 134 SER A N 1
ATOM 1011 C CA . SER A 1 134 ? 3.906 -0.535 -2.522 1.00 89.88 134 SER A CA 1
ATOM 1012 C C . SER A 1 134 ? 4.481 -1.583 -3.471 1.00 89.88 134 SER A C 1
ATOM 1014 O O . SER A 1 134 ? 3.942 -2.688 -3.584 1.00 89.88 134 SER A O 1
ATOM 1016 N N . ILE A 1 135 ? 5.611 -1.246 -4.093 1.00 93.06 135 ILE A N 1
ATOM 1017 C CA . ILE A 1 135 ? 6.414 -2.168 -4.898 1.00 93.06 135 ILE A CA 1
ATOM 1018 C C . ILE A 1 135 ? 7.191 -3.084 -3.945 1.00 93.06 135 ILE A C 1
ATOM 1020 O O . ILE A 1 135 ? 7.875 -2.624 -3.033 1.00 93.06 135 ILE A O 1
ATOM 1024 N N . GLN A 1 136 ? 7.075 -4.389 -4.154 1.00 88.94 136 GLN A N 1
ATOM 1025 C CA . GLN A 1 136 ? 7.744 -5.426 -3.376 1.00 88.94 136 GLN A CA 1
ATOM 1026 C C . GLN A 1 136 ? 9.163 -5.682 -3.885 1.00 88.94 136 GLN A C 1
ATOM 1028 O O . GLN A 1 136 ? 10.116 -5.703 -3.107 1.00 88.94 136 GLN A O 1
ATOM 1033 N N . ARG A 1 137 ? 9.304 -5.943 -5.187 1.00 90.88 137 ARG A N 1
ATOM 1034 C CA . ARG A 1 137 ? 10.577 -6.327 -5.806 1.00 90.88 137 ARG A CA 1
ATOM 1035 C C . ARG A 1 137 ? 10.577 -6.074 -7.306 1.00 90.88 137 ARG A C 1
ATOM 1037 O O . ARG A 1 137 ? 9.521 -6.050 -7.934 1.00 90.88 137 ARG A O 1
ATOM 1044 N N . MET A 1 138 ? 11.784 -5.994 -7.853 1.00 95.31 138 MET A N 1
ATOM 1045 C CA . MET A 1 138 ? 12.053 -6.039 -9.286 1.00 95.31 138 MET A CA 1
ATOM 1046 C C . MET A 1 138 ? 12.491 -7.448 -9.696 1.00 95.31 138 MET A C 1
ATOM 1048 O O . MET A 1 138 ? 13.280 -8.087 -8.996 1.00 95.31 138 MET A O 1
ATOM 1052 N N . HIS A 1 139 ? 11.982 -7.922 -10.828 1.00 95.31 139 HIS A N 1
ATOM 1053 C CA . HIS A 1 139 ? 12.389 -9.172 -11.466 1.00 95.31 139 HIS A CA 1
ATOM 1054 C C . HIS A 1 139 ? 13.521 -8.943 -12.470 1.00 95.31 139 HIS A C 1
ATOM 1056 O O . HIS A 1 139 ? 13.802 -7.819 -12.876 1.00 95.31 139 HIS A O 1
ATOM 1062 N N . ALA A 1 140 ? 14.174 -10.024 -12.900 1.00 94.44 140 ALA A N 1
ATOM 1063 C CA . ALA A 1 140 ? 15.300 -9.945 -13.834 1.00 94.44 140 ALA A CA 1
ATOM 1064 C C . ALA A 1 140 ? 14.919 -9.383 -15.220 1.00 94.44 140 ALA A C 1
ATOM 1066 O O . ALA A 1 140 ? 15.783 -8.866 -15.922 1.00 94.44 140 ALA A O 1
ATOM 1067 N N . ASP A 1 141 ? 13.646 -9.483 -15.606 1.00 96.00 141 ASP A N 1
ATOM 1068 C CA . ASP A 1 141 ? 13.092 -8.931 -16.848 1.00 96.00 141 ASP A CA 1
ATOM 1069 C C . ASP A 1 141 ? 12.639 -7.462 -16.718 1.00 96.00 141 ASP A C 1
ATOM 1071 O O . ASP A 1 141 ? 12.133 -6.884 -17.678 1.00 96.00 141 ASP A O 1
ATOM 1075 N N . GLY A 1 142 ? 12.814 -6.849 -15.542 1.00 96.06 142 GLY A N 1
ATOM 1076 C CA . GLY A 1 142 ? 12.397 -5.476 -15.255 1.00 96.06 142 GLY A CA 1
ATOM 1077 C C . GLY A 1 142 ? 10.921 -5.322 -14.878 1.00 96.06 142 GLY A C 1
ATOM 1078 O O . GLY A 1 142 ? 10.475 -4.206 -14.617 1.00 96.06 142 GLY A O 1
ATOM 1079 N N . SER A 1 143 ? 10.152 -6.410 -14.789 1.00 97.81 143 SER A N 1
ATOM 1080 C CA . SER A 1 143 ? 8.805 -6.349 -14.216 1.00 97.81 143 SER A CA 1
ATOM 1081 C C . SER A 1 143 ? 8.854 -6.115 -12.699 1.00 97.81 143 SER A C 1
ATOM 1083 O O . SER A 1 143 ? 9.831 -6.460 -12.022 1.00 97.81 143 SER A O 1
ATOM 1085 N N . LEU A 1 144 ? 7.801 -5.514 -12.143 1.00 97.44 144 LEU A N 1
ATOM 1086 C CA . LEU A 1 144 ? 7.722 -5.118 -10.736 1.00 97.44 144 LEU A CA 1
ATOM 1087 C C . LEU A 1 144 ? 6.549 -5.818 -10.043 1.00 97.44 144 LEU A C 1
ATOM 1089 O O . LEU A 1 144 ? 5.402 -5.666 -10.455 1.00 97.44 144 LEU A O 1
ATOM 1093 N N . SER A 1 145 ? 6.817 -6.561 -8.969 1.00 95.06 145 SER A N 1
ATOM 1094 C CA . SER A 1 145 ? 5.760 -7.118 -8.109 1.00 95.06 145 SER A CA 1
ATOM 1095 C C . SER A 1 145 ? 5.278 -6.078 -7.104 1.00 95.06 145 SER A C 1
ATOM 1097 O O . SER A 1 145 ? 6.094 -5.371 -6.515 1.00 95.06 145 SER A O 1
ATOM 1099 N N . PHE A 1 146 ? 3.973 -6.037 -6.849 1.00 93.62 146 PHE A N 1
ATOM 1100 C CA . PHE A 1 146 ? 3.321 -5.162 -5.876 1.00 93.62 146 PHE A CA 1
ATOM 1101 C C . PHE A 1 146 ? 2.743 -5.958 -4.703 1.00 93.62 146 PHE A C 1
ATOM 1103 O O . PHE A 1 146 ? 2.313 -7.100 -4.849 1.00 93.62 146 PHE A O 1
ATOM 1110 N N . PHE A 1 147 ? 2.679 -5.328 -3.529 1.00 87.88 147 PHE A N 1
ATOM 1111 C CA . PHE A 1 147 ? 2.036 -5.917 -2.348 1.00 87.88 147 PHE A CA 1
ATOM 1112 C C .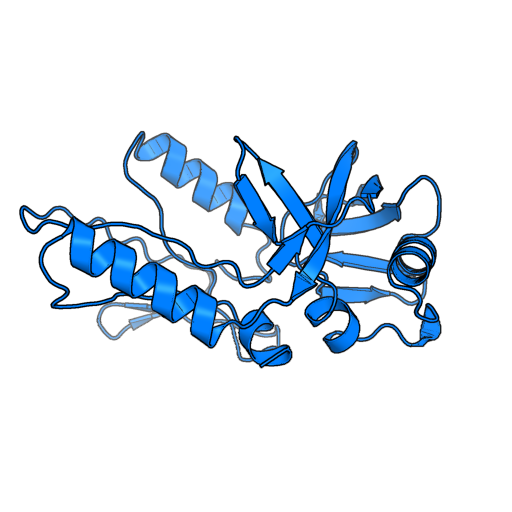 PHE A 1 147 ? 0.506 -5.929 -2.413 1.00 87.88 147 PHE A C 1
ATOM 1114 O O . PHE A 1 147 ? -0.125 -6.628 -1.632 1.00 87.88 147 PHE A O 1
ATOM 1121 N N . CYS A 1 148 ? -0.092 -5.160 -3.316 1.00 86.00 148 CYS A N 1
ATOM 1122 C CA . CYS A 1 148 ? -1.536 -4.951 -3.418 1.00 86.00 148 CYS A CA 1
ATOM 1123 C C . CYS A 1 148 ? -1.976 -4.980 -4.882 1.00 86.00 148 CYS A C 1
ATOM 1125 O O . CYS A 1 148 ? -1.139 -4.891 -5.784 1.00 86.00 148 CYS A O 1
ATOM 1127 N N . ALA A 1 149 ? -3.280 -5.139 -5.100 1.00 86.81 149 ALA A N 1
ATOM 1128 C CA . ALA A 1 149 ? -3.861 -5.251 -6.432 1.00 86.81 149 ALA A CA 1
ATOM 1129 C C . ALA A 1 149 ? -3.502 -4.057 -7.334 1.00 86.81 149 ALA A C 1
ATOM 1131 O O . ALA A 1 149 ? -3.520 -2.890 -6.909 1.00 86.81 149 ALA A O 1
ATOM 1132 N N . ILE A 1 150 ? -3.178 -4.380 -8.587 1.00 91.62 150 ILE A N 1
ATOM 1133 C CA . ILE A 1 150 ? -2.794 -3.430 -9.622 1.00 91.62 150 ILE A CA 1
ATOM 1134 C C . ILE A 1 150 ? -3.214 -3.960 -10.999 1.00 91.62 150 ILE A C 1
ATOM 1136 O O . ILE A 1 150 ? -2.879 -5.081 -11.378 1.00 91.62 150 ILE A O 1
ATOM 1140 N N . ASP A 1 151 ? -3.942 -3.132 -11.741 1.00 93.69 151 ASP A N 1
ATOM 1141 C CA . ASP A 1 151 ? -4.567 -3.486 -13.015 1.00 93.69 151 ASP A CA 1
ATOM 1142 C C . ASP A 1 151 ? -4.151 -2.511 -14.118 1.00 93.69 151 ASP A C 1
ATOM 1144 O O . ASP A 1 151 ? -3.724 -1.381 -13.850 1.00 93.69 151 ASP A O 1
ATOM 1148 N N . ASP A 1 152 ? -4.325 -2.941 -15.365 1.00 96.75 152 ASP A N 1
ATOM 1149 C CA . ASP A 1 152 ? -4.157 -2.085 -16.534 1.00 96.75 152 ASP A CA 1
ATOM 1150 C C . ASP A 1 152 ? -5.037 -0.830 -16.445 1.00 96.75 152 ASP A C 1
ATOM 1152 O O . ASP A 1 152 ? -6.199 -0.859 -16.031 1.00 96.75 152 ASP A O 1
ATOM 1156 N N . GLY A 1 153 ? -4.471 0.304 -16.852 1.00 95.69 153 GLY A N 1
ATOM 1157 C CA . GLY A 1 153 ? -5.129 1.607 -16.835 1.00 95.69 153 GLY A CA 1
ATOM 1158 C C . GLY A 1 153 ? -5.098 2.324 -15.483 1.00 95.69 153 GLY A C 1
ATOM 1159 O O . GLY A 1 153 ? -5.507 3.486 -15.415 1.00 95.69 153 GLY A O 1
ATOM 1160 N N . VAL A 1 154 ? -4.586 1.700 -14.414 1.00 96.00 154 VAL A N 1
ATOM 1161 C CA . VAL A 1 154 ? -4.367 2.404 -13.144 1.00 96.00 154 VAL A CA 1
ATOM 1162 C C . VAL A 1 154 ? -3.311 3.493 -13.335 1.00 96.00 154 VAL A C 1
ATOM 1164 O O . VAL A 1 154 ? -2.208 3.244 -13.819 1.00 96.00 154 VAL A O 1
ATOM 1167 N N . VAL A 1 155 ? -3.650 4.714 -12.915 1.00 96.81 155 VAL A N 1
ATOM 1168 C CA . VAL A 1 155 ? -2.734 5.859 -12.923 1.00 96.81 155 VAL A CA 1
ATOM 1169 C C . VAL A 1 155 ? -2.169 6.056 -11.525 1.00 96.81 155 VAL A C 1
ATOM 1171 O O . VAL A 1 155 ? -2.886 6.410 -10.584 1.00 96.81 155 VAL A O 1
ATOM 1174 N N . LEU A 1 156 ? -0.865 5.850 -11.403 1.00 97.19 156 LEU A N 1
ATOM 1175 C CA . LEU A 1 156 ? -0.100 6.088 -10.193 1.00 97.19 156 LEU A CA 1
ATOM 1176 C C . LEU A 1 156 ? 0.578 7.455 -10.267 1.00 97.19 156 LEU A C 1
ATOM 1178 O O . LEU A 1 156 ? 0.934 7.944 -11.337 1.00 97.19 156 LEU A O 1
ATOM 1182 N N . SER A 1 157 ? 0.762 8.078 -9.111 1.00 96.75 157 SER A N 1
ATOM 1183 C CA . SER A 1 157 ? 1.635 9.237 -8.942 1.00 96.75 157 SER A CA 1
ATOM 1184 C C . SER A 1 157 ? 2.844 8.816 -8.130 1.00 96.75 157 SER A C 1
ATOM 1186 O O . SER A 1 157 ? 2.677 8.129 -7.120 1.00 96.75 157 SER A O 1
ATOM 1188 N N . ILE A 1 158 ? 4.033 9.251 -8.528 1.00 95.56 158 ILE A N 1
ATOM 1189 C CA . ILE A 1 158 ? 5.187 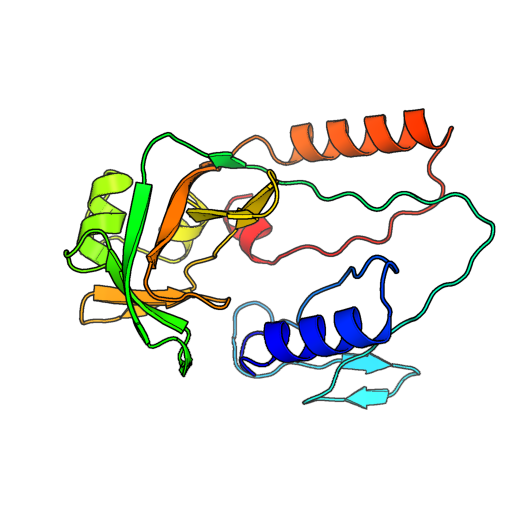9.194 -7.630 1.00 95.56 158 ILE A CA 1
ATOM 1190 C C . ILE A 1 158 ? 4.890 10.121 -6.455 1.00 95.56 158 ILE A C 1
ATOM 1192 O O . ILE A 1 158 ? 4.277 11.173 -6.622 1.00 95.56 158 ILE A O 1
ATOM 1196 N N . ALA A 1 159 ? 5.275 9.730 -5.253 1.00 92.62 159 ALA A N 1
ATOM 1197 C CA . ALA A 1 159 ? 5.154 10.559 -4.075 1.00 92.62 159 ALA A CA 1
ATOM 1198 C C . ALA A 1 159 ? 6.512 10.710 -3.399 1.00 92.62 159 ALA A C 1
ATOM 1200 O O . ALA A 1 159 ? 7.403 9.877 -3.541 1.00 92.62 159 ALA A O 1
ATOM 1201 N N . GLN A 1 160 ? 6.675 11.817 -2.688 1.00 87.56 160 GLN A N 1
ATOM 1202 C CA . GLN A 1 160 ? 7.867 12.100 -1.904 1.00 87.56 160 GLN A CA 1
ATOM 1203 C C . GLN A 1 160 ? 7.557 11.907 -0.425 1.00 87.56 160 GLN A C 1
ATOM 1205 O O . GLN A 1 160 ? 6.493 12.355 0.022 1.00 87.56 160 GLN A O 1
ATOM 1210 N N . PRO A 1 161 ? 8.459 11.283 0.347 1.00 81.56 161 PRO A N 1
ATOM 1211 C CA . PRO A 1 161 ? 8.280 11.154 1.778 1.00 81.56 161 PRO A CA 1
ATOM 1212 C C . PRO A 1 161 ? 8.253 12.539 2.435 1.00 81.56 161 PRO A C 1
ATOM 1214 O O . PRO A 1 161 ? 8.986 13.460 2.073 1.00 81.56 161 PRO A O 1
ATOM 1217 N N . LYS A 1 162 ? 7.383 12.677 3.426 1.00 82.06 162 LYS A N 1
ATOM 1218 C CA . LYS A 1 162 ? 7.282 13.807 4.344 1.00 82.06 162 LYS A CA 1
ATOM 1219 C C . LYS A 1 162 ? 7.650 13.317 5.740 1.00 82.06 162 LYS A C 1
ATOM 1221 O O . LYS A 1 162 ? 7.556 12.128 6.033 1.00 82.06 162 LYS A O 1
ATOM 1226 N N . ASP A 1 163 ? 8.016 14.249 6.614 1.00 83.31 163 ASP A N 1
ATOM 1227 C CA . ASP A 1 163 ? 8.244 13.963 8.026 1.00 83.31 163 ASP A CA 1
ATOM 1228 C C . ASP A 1 163 ? 7.047 13.211 8.649 1.00 83.31 163 ASP A C 1
ATOM 1230 O O . ASP A 1 163 ? 5.922 13.721 8.772 1.00 83.31 163 ASP A O 1
ATOM 1234 N N . MET A 1 164 ? 7.300 11.952 9.007 1.00 83.31 164 MET A N 1
ATOM 1235 C CA . MET A 1 164 ? 6.312 11.042 9.575 1.00 83.31 164 MET A CA 1
ATOM 1236 C C . MET A 1 164 ? 5.922 11.434 10.999 1.00 83.31 164 MET A C 1
ATOM 1238 O O . MET A 1 164 ? 4.767 11.263 11.397 1.00 83.31 164 MET A O 1
ATOM 1242 N N . VAL A 1 165 ? 6.873 11.960 11.771 1.00 86.50 165 VAL A N 1
ATOM 1243 C CA . VAL A 1 165 ? 6.653 12.355 13.161 1.00 86.50 165 VAL A CA 1
ATOM 1244 C C . VAL A 1 165 ? 5.735 13.563 13.190 1.00 86.50 165 VAL A C 1
ATOM 1246 O O . VAL A 1 165 ? 4.730 13.547 13.899 1.00 86.50 165 VAL A O 1
ATOM 1249 N N . GLU A 1 166 ? 6.025 14.576 12.380 1.00 86.25 166 GLU A N 1
ATOM 1250 C CA . GLU A 1 166 ? 5.215 15.792 12.326 1.00 86.25 166 GLU A CA 1
ATOM 1251 C C . GLU A 1 166 ? 3.818 15.525 11.760 1.00 86.25 166 GLU A C 1
ATOM 1253 O O . GLU A 1 166 ? 2.830 15.988 12.330 1.00 86.25 166 GLU A O 1
ATOM 1258 N N . SER A 1 167 ? 3.697 14.720 10.698 1.00 86.06 167 SER A N 1
ATOM 1259 C CA . SER A 1 167 ? 2.382 14.334 10.159 1.00 86.06 167 SER A CA 1
ATOM 1260 C C . SER A 1 167 ? 1.547 13.538 11.165 1.00 86.06 167 SER A C 1
ATOM 1262 O O . SER A 1 167 ? 0.359 13.814 11.332 1.00 86.06 167 SER A O 1
ATOM 1264 N N . THR A 1 168 ? 2.162 12.607 11.899 1.00 89.69 168 THR A N 1
ATOM 1265 C CA . THR A 1 168 ? 1.465 11.831 12.934 1.00 89.69 168 THR A CA 1
ATOM 1266 C C . THR A 1 168 ? 1.074 12.705 14.124 1.00 89.69 168 THR A C 1
ATOM 1268 O O . THR A 1 168 ? -0.057 12.619 14.595 1.00 89.69 168 THR A O 1
ATOM 1271 N N . ARG A 1 169 ? 1.961 13.597 14.590 1.00 91.06 169 ARG A N 1
ATOM 1272 C CA . ARG A 1 169 ? 1.647 14.557 15.662 1.00 91.06 169 ARG A CA 1
ATOM 1273 C C . ARG A 1 169 ? 0.495 15.478 15.278 1.00 91.06 169 ARG A C 1
ATOM 1275 O O . ARG A 1 169 ? -0.368 15.722 16.115 1.00 91.06 169 ARG A O 1
ATOM 1282 N N . ALA A 1 170 ? 0.483 15.984 14.047 1.00 90.94 170 ALA A N 1
ATOM 1283 C CA . ALA A 1 170 ? -0.585 16.849 13.558 1.00 90.94 170 ALA A CA 1
ATOM 1284 C C . ALA A 1 170 ? -1.935 16.120 13.548 1.00 90.94 170 ALA A C 1
ATOM 1286 O O . ALA A 1 170 ? -2.898 16.638 14.106 1.00 90.94 170 ALA A O 1
ATOM 1287 N N . ALA A 1 171 ? -1.981 14.897 13.010 1.00 91.44 171 ALA A N 1
ATOM 1288 C CA . ALA A 1 171 ? -3.201 14.094 12.999 1.00 91.44 171 ALA A CA 1
ATOM 1289 C C . ALA A 1 171 ? -3.710 13.796 14.418 1.00 91.44 171 ALA A C 1
ATOM 1291 O O . ALA A 1 171 ? -4.893 13.948 14.691 1.00 91.44 171 ALA A O 1
ATOM 1292 N N . LEU A 1 172 ? -2.821 13.440 15.352 1.00 93.19 172 LEU A N 1
ATOM 1293 C CA . LEU A 1 172 ? -3.215 13.192 16.743 1.00 93.19 172 LEU A CA 1
ATOM 1294 C C . LEU A 1 172 ? -3.795 14.436 17.425 1.00 93.19 172 LEU A C 1
ATOM 1296 O O . LEU A 1 172 ? -4.783 14.311 18.141 1.00 93.19 172 LEU A O 1
ATOM 1300 N N . ARG A 1 173 ? -3.231 15.625 17.176 1.00 94.44 173 ARG A N 1
ATOM 1301 C CA . ARG A 1 173 ? -3.787 16.885 17.696 1.00 94.44 173 ARG A CA 1
ATOM 1302 C C . ARG A 1 173 ? -5.176 17.171 17.135 1.00 94.44 173 ARG A C 1
ATOM 1304 O O . ARG A 1 173 ? -6.058 17.545 17.894 1.00 94.44 173 ARG A O 1
ATOM 1311 N N . GLU A 1 174 ? -5.385 16.955 15.838 1.00 94.06 174 GLU A N 1
ATOM 1312 C CA . GLU A 1 174 ? -6.701 17.132 15.211 1.00 94.06 174 GLU A CA 1
ATOM 1313 C C . GLU A 1 174 ? -7.752 16.203 15.837 1.00 94.06 174 GLU A C 1
ATOM 1315 O O . GLU A 1 174 ? -8.867 16.629 16.144 1.00 94.06 174 GLU A O 1
ATOM 1320 N N . VAL A 1 175 ? -7.391 14.939 16.085 1.00 94.56 175 VAL A N 1
ATOM 1321 C CA . VAL A 1 175 ? -8.279 13.984 16.762 1.00 94.56 175 VAL A CA 1
ATOM 1322 C C . VAL A 1 175 ? -8.561 14.404 18.202 1.00 94.56 175 VAL A C 1
ATOM 1324 O O . VAL A 1 175 ? -9.710 14.340 18.638 1.00 94.56 175 VAL A O 1
ATOM 1327 N N . GLU A 1 176 ? -7.542 14.856 18.930 1.00 94.69 176 GLU A N 1
ATOM 1328 C CA . GLU A 1 176 ? -7.678 15.326 20.309 1.00 94.69 176 GLU A CA 1
ATOM 1329 C C . GLU A 1 176 ? -8.615 16.536 20.398 1.00 94.69 176 GLU A C 1
ATOM 1331 O O . GLU A 1 176 ? -9.535 16.537 21.215 1.00 94.69 176 GLU A O 1
ATOM 1336 N N . GLU A 1 177 ? -8.452 17.519 19.511 1.00 94.94 177 GLU A N 1
ATOM 1337 C CA . GLU A 1 177 ? -9.331 18.689 19.414 1.00 94.94 177 GLU A CA 1
ATOM 1338 C C . GLU A 1 177 ? -10.771 18.296 19.061 1.00 94.94 177 GLU A C 1
ATOM 1340 O O . GLU A 1 177 ? -11.723 18.836 19.627 1.00 94.94 177 GLU A O 1
ATOM 1345 N N . ARG A 1 178 ? -10.947 17.327 18.156 1.00 94.00 178 ARG A N 1
A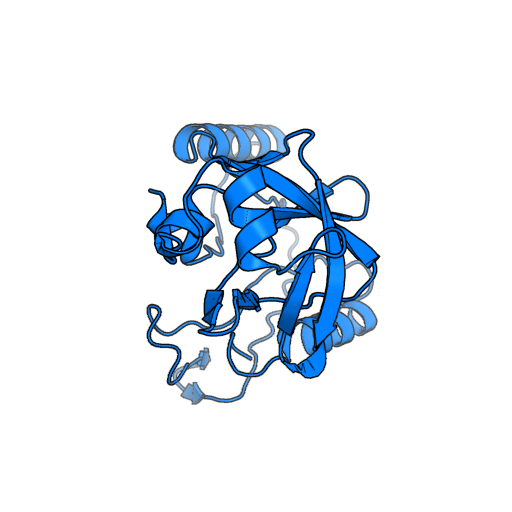TOM 1346 C CA . ARG A 1 178 ? -12.264 16.861 17.707 1.00 94.00 178 ARG A CA 1
ATOM 1347 C C . ARG A 1 178 ? -13.027 16.086 18.778 1.00 94.00 178 ARG A C 1
ATOM 1349 O O . ARG A 1 178 ? -14.248 16.213 18.858 1.00 94.00 178 ARG A O 1
ATOM 1356 N N . LEU A 1 179 ? -12.335 15.248 19.546 1.00 94.69 179 LEU A N 1
ATOM 1357 C CA . LEU A 1 179 ? -12.944 14.385 20.562 1.00 94.69 179 LEU A CA 1
ATOM 1358 C C . LEU A 1 179 ? -12.962 15.027 21.958 1.00 94.69 179 LEU A C 1
ATOM 1360 O O . LEU A 1 179 ? -13.703 14.567 22.823 1.00 94.69 179 LEU A O 1
ATOM 1364 N N . GLY A 1 180 ? -12.191 16.097 22.176 1.00 94.06 180 GLY A N 1
ATOM 1365 C CA . GLY A 1 180 ? -12.016 16.726 23.487 1.00 94.06 180 GLY A CA 1
ATOM 1366 C C . GLY A 1 180 ? -11.050 15.967 24.407 1.00 94.06 180 GLY A C 1
ATOM 1367 O O . GLY A 1 180 ? -11.109 16.144 25.623 1.00 94.06 180 GLY A O 1
ATOM 1368 N N . GLY A 1 181 ? -10.192 15.114 23.838 1.00 93.62 181 GLY A N 1
ATOM 1369 C CA . GLY A 1 181 ? -9.255 14.240 24.549 1.00 93.62 181 GLY A CA 1
ATOM 1370 C C . GLY A 1 181 ? -9.083 12.877 23.868 1.00 93.62 181 GLY A C 1
ATOM 1371 O O . GLY A 1 181 ? -9.920 12.462 23.068 1.00 93.62 181 GLY A O 1
ATOM 1372 N N . ILE A 1 182 ? -7.990 12.173 24.183 1.00 94.12 182 ILE A N 1
ATOM 1373 C CA . ILE A 1 182 ? -7.718 10.809 23.698 1.00 94.12 182 ILE A CA 1
ATOM 1374 C C . ILE A 1 182 ? -7.313 9.921 24.880 1.00 94.12 182 ILE A C 1
ATOM 1376 O O . ILE A 1 182 ? -6.239 10.102 25.449 1.00 94.12 182 ILE A O 1
ATOM 1380 N N . ASP A 1 183 ? -8.137 8.922 25.205 1.00 93.19 183 ASP A N 1
ATOM 1381 C CA . ASP A 1 183 ? -7.823 7.927 26.243 1.00 93.19 183 ASP A CA 1
ATOM 1382 C C . ASP A 1 183 ? -7.030 6.726 25.699 1.00 93.19 183 ASP A C 1
ATOM 1384 O O . ASP A 1 183 ? -6.208 6.133 26.400 1.00 93.19 183 ASP A O 1
ATOM 1388 N N . MET A 1 184 ? -7.285 6.337 24.444 1.00 93.12 184 MET A N 1
ATOM 1389 C CA . MET A 1 184 ? -6.705 5.149 23.814 1.00 93.12 184 MET A CA 1
ATOM 1390 C C . MET A 1 184 ? -6.558 5.333 22.301 1.00 93.12 184 MET A C 1
ATOM 1392 O O . MET A 1 184 ? -7.427 5.902 21.644 1.00 93.12 184 MET A O 1
ATOM 1396 N N . ILE A 1 185 ? -5.481 4.774 21.742 1.00 92.94 185 ILE A N 1
ATOM 1397 C CA . ILE A 1 185 ? -5.262 4.656 20.296 1.00 92.94 185 ILE A CA 1
ATOM 1398 C C . ILE A 1 185 ? -5.048 3.182 19.957 1.00 92.94 185 ILE A C 1
ATOM 1400 O O . ILE A 1 185 ? -4.183 2.525 20.538 1.00 92.94 185 ILE A O 1
ATOM 1404 N N . LEU A 1 186 ? -5.808 2.676 18.986 1.00 92.19 186 LEU A N 1
ATOM 1405 C CA . LEU A 1 186 ? -5.547 1.400 18.326 1.00 92.19 186 LEU A CA 1
ATOM 1406 C C . LEU A 1 186 ? -4.978 1.687 16.933 1.00 92.19 186 LEU A C 1
ATOM 1408 O O . LEU A 1 186 ? -5.697 2.165 16.060 1.00 92.19 186 LEU A O 1
ATOM 1412 N N . GLY A 1 187 ? -3.685 1.429 16.743 1.00 91.00 187 GLY A N 1
ATOM 1413 C CA . GLY A 1 187 ? -2.979 1.711 15.493 1.00 91.00 187 GLY A CA 1
ATOM 1414 C C . GLY A 1 187 ? -2.623 0.450 14.709 1.00 91.00 187 GLY A C 1
ATOM 1415 O O . GLY A 1 187 ? -2.265 -0.572 15.294 1.00 91.00 187 GLY A O 1
ATOM 1416 N N . PHE A 1 188 ? -2.663 0.560 13.382 1.00 89.62 188 PHE A N 1
ATOM 1417 C CA . PHE A 1 188 ? -2.186 -0.450 12.438 1.00 89.62 188 PHE A CA 1
ATOM 1418 C C . PHE A 1 188 ? -1.060 0.174 11.613 1.00 89.62 188 PHE A C 1
ATOM 1420 O O . PHE A 1 188 ? -1.278 1.163 10.916 1.00 89.62 188 PHE A O 1
ATOM 1427 N N . ASP A 1 189 ? 0.150 -0.370 11.737 1.00 85.88 189 ASP A N 1
ATOM 1428 C CA . ASP A 1 189 ? 1.365 0.201 11.149 1.00 85.88 189 ASP A CA 1
ATOM 1429 C C . ASP A 1 189 ? 1.906 -0.720 10.050 1.00 85.88 189 ASP A C 1
ATOM 1431 O O . ASP A 1 189 ? 2.200 -1.893 10.293 1.00 85.88 189 ASP A O 1
ATOM 1435 N N . CYS A 1 190 ? 2.012 -0.199 8.827 1.00 84.50 190 CYS A N 1
ATOM 1436 C CA . CYS A 1 190 ? 2.559 -0.944 7.697 1.00 84.50 190 CYS A CA 1
ATOM 1437 C C . CYS A 1 190 ? 4.086 -0.996 7.793 1.00 84.50 190 CYS A C 1
ATOM 1439 O O . CYS A 1 190 ? 4.734 0.034 7.954 1.00 84.50 190 CYS A O 1
ATOM 1441 N N . VAL A 1 191 ? 4.674 -2.181 7.607 1.00 80.19 191 VAL A N 1
ATOM 1442 C CA . VAL A 1 191 ? 6.124 -2.406 7.748 1.00 80.19 191 VAL A CA 1
ATOM 1443 C C . VAL A 1 191 ? 6.984 -1.471 6.892 1.00 80.19 191 VAL A C 1
ATOM 1445 O O . VAL A 1 191 ? 8.046 -1.044 7.335 1.00 80.19 191 VAL A O 1
ATOM 1448 N N . LEU A 1 192 ? 6.520 -1.093 5.699 1.00 75.31 192 LEU A N 1
ATOM 1449 C CA . LEU A 1 192 ? 7.283 -0.231 4.793 1.00 75.31 192 LEU A CA 1
ATOM 1450 C C . LEU A 1 192 ? 7.472 1.184 5.337 1.00 75.31 192 LEU A C 1
ATOM 1452 O O . LEU A 1 192 ? 8.466 1.821 5.016 1.00 75.31 192 LEU A O 1
ATOM 1456 N N . ARG A 1 193 ? 6.602 1.634 6.249 1.00 74.56 193 ARG A N 1
ATOM 1457 C CA . ARG A 1 193 ? 6.800 2.899 6.966 1.00 74.56 193 ARG A CA 1
ATOM 1458 C C . ARG A 1 193 ? 8.079 2.893 7.798 1.00 74.56 193 ARG A C 1
ATOM 1460 O O . ARG A 1 193 ? 8.625 3.951 8.058 1.00 74.56 193 ARG A O 1
ATOM 1467 N N . ARG A 1 194 ? 8.570 1.722 8.207 1.00 70.31 194 ARG A N 1
ATOM 1468 C CA . ARG A 1 194 ? 9.796 1.591 9.004 1.00 70.31 194 ARG A CA 1
ATOM 1469 C C . ARG A 1 194 ? 11.064 1.493 8.168 1.00 70.31 194 ARG A C 1
ATOM 1471 O O . ARG A 1 194 ? 12.137 1.675 8.724 1.00 70.31 194 ARG A O 1
ATOM 1478 N N . LEU A 1 195 ? 10.959 1.174 6.878 1.00 66.25 195 LEU A N 1
ATOM 1479 C CA . LEU A 1 195 ? 12.137 1.064 6.013 1.00 66.25 195 LEU A CA 1
ATOM 1480 C C . LEU A 1 195 ? 12.694 2.435 5.605 1.00 66.25 195 LEU A C 1
ATOM 1482 O O . LEU A 1 195 ? 13.885 2.524 5.329 1.00 66.25 195 LEU A O 1
ATOM 1486 N N . ASP A 1 196 ? 11.861 3.480 5.626 1.00 52.28 196 ASP A N 1
ATOM 1487 C CA . ASP A 1 196 ? 12.256 4.878 5.372 1.00 52.28 196 ASP A CA 1
ATOM 1488 C C . ASP A 1 196 ? 12.433 5.731 6.641 1.00 52.28 196 ASP A C 1
ATOM 1490 O O . ASP A 1 196 ? 12.614 6.946 6.533 1.00 52.28 196 ASP A O 1
ATOM 1494 N N . ALA A 1 197 ? 12.302 5.139 7.834 1.00 50.16 197 ALA A N 1
ATOM 1495 C CA . ALA A 1 197 ? 12.348 5.862 9.110 1.00 50.16 197 ALA A CA 1
ATOM 1496 C C . ALA A 1 197 ? 13.777 6.098 9.624 1.00 50.16 197 ALA A C 1
ATOM 1498 O O . ALA A 1 197 ? 14.628 5.190 9.479 1.00 50.16 197 ALA A O 1
#

pLDDT: mean 89.65, std 7.49, range [50.16, 98.56]